Protein AF-A0A4U1ZH00-F1 (afdb_monomer_lite)

pLDDT: mean 87.83, std 12.52, range [38.25, 97.81]

Radius of gyration: 16.95 Å; chains: 1; bounding box: 39×35×47 Å

Secondary structure (DSSP, 8-state):
-------SHHHHHHHTT-HHHHHHHHTTTTSHHHHHHHTT---SS--SHHHHHHHHHHHHHHHHHHHTSHHHHHHHHHHHHHHHH-SS--B--HHHHTT-TTHHHHHHHHHHHHTTTSS-HHHHHHHHHHHHHHHHHHHHHHHH-TTSEEEE-SSEEEEEEGGGTEEEEEES-SS-EEEEETTEEEEEEE-SS-STT-

Structure (mmCIF, N/CA/C/O backbone):
data_AF-A0A4U1ZH00-F1
#
_entry.id   AF-A0A4U1ZH00-F1
#
loop_
_atom_site.group_PDB
_atom_site.id
_atom_site.type_symbol
_atom_site.label_atom_id
_atom_site.label_alt_id
_atom_site.label_comp_id
_atom_site.label_asym_id
_atom_site.label_entity_id
_atom_site.label_seq_id
_atom_site.pdbx_PDB_ins_code
_atom_site.Cartn_x
_atom_site.Cartn_y
_atom_site.Cartn_z
_atom_site.occupancy
_atom_site.B_iso_or_equiv
_atom_site.auth_seq_id
_atom_site.auth_comp_id
_atom_site.auth_asym_id
_atom_site.auth_atom_id
_atom_site.pdbx_PDB_model_num
ATOM 1 N N . MET A 1 1 ? -11.485 18.868 -6.915 1.00 41.34 1 MET A N 1
ATOM 2 C CA . MET A 1 1 ? -12.148 17.663 -7.452 1.00 41.34 1 MET A CA 1
ATOM 3 C C . MET A 1 1 ? -12.759 16.884 -6.293 1.00 41.34 1 MET A C 1
ATOM 5 O O . MET A 1 1 ? -12.195 16.954 -5.205 1.00 41.34 1 MET A O 1
ATOM 9 N N . MET A 1 2 ? -13.927 16.269 -6.500 1.00 44.97 2 MET A N 1
ATOM 10 C CA . MET A 1 2 ? -14.794 15.648 -5.487 1.00 44.97 2 MET A CA 1
ATOM 11 C C . MET A 1 2 ? -15.129 14.205 -5.915 1.00 44.97 2 MET A C 1
ATOM 13 O O . MET A 1 2 ? -15.330 13.966 -7.104 1.00 44.97 2 MET A O 1
ATOM 17 N N . ILE A 1 3 ? -15.254 13.331 -4.910 1.00 48.94 3 ILE A N 1
ATOM 18 C CA . ILE A 1 3 ? -15.657 11.910 -4.874 1.00 48.94 3 ILE A CA 1
ATOM 19 C C . ILE A 1 3 ? -14.527 10.869 -4.989 1.00 48.94 3 ILE A C 1
ATOM 21 O O . ILE A 1 3 ? -13.902 10.664 -6.026 1.00 48.94 3 ILE A O 1
ATOM 25 N N . LEU A 1 4 ? -14.359 10.220 -3.833 1.00 58.41 4 LEU A N 1
ATOM 26 C CA . LEU A 1 4 ? -13.390 9.234 -3.371 1.00 58.41 4 LEU A CA 1
ATOM 27 C C . LEU A 1 4 ? -13.920 7.815 -3.628 1.00 58.41 4 LEU A C 1
ATOM 29 O O . LEU A 1 4 ? -14.335 7.123 -2.702 1.00 58.41 4 LEU A O 1
ATOM 33 N N . SER A 1 5 ? -13.982 7.398 -4.890 1.00 59.00 5 SER A N 1
ATOM 34 C CA . SER A 1 5 ? -14.170 5.980 -5.215 1.00 59.00 5 SER A CA 1
ATOM 35 C C . SER A 1 5 ? -12.909 5.482 -5.895 1.00 59.00 5 SER A C 1
ATOM 37 O O . SER A 1 5 ? -12.614 5.949 -6.990 1.00 59.00 5 SER A O 1
ATOM 39 N N . PHE A 1 6 ? -12.178 4.530 -5.32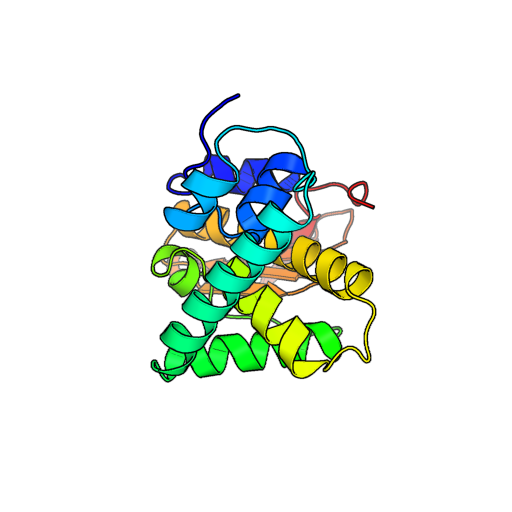5 1.00 69.50 6 PHE A N 1
ATOM 40 C CA . PHE A 1 6 ? -10.973 3.981 -5.947 1.00 69.50 6 PHE A CA 1
ATOM 41 C C . PHE A 1 6 ? -11.312 2.814 -6.886 1.00 69.50 6 PHE A C 1
ATOM 43 O O . PHE A 1 6 ? -10.682 1.764 -6.920 1.00 69.50 6 PHE A O 1
ATOM 50 N N . ASN A 1 7 ? -12.315 3.043 -7.732 1.00 72.69 7 ASN A N 1
ATOM 51 C CA . ASN A 1 7 ? -12.779 2.110 -8.760 1.00 72.69 7 ASN A CA 1
ATOM 52 C C . ASN A 1 7 ? -12.212 2.424 -10.157 1.00 72.69 7 ASN A C 1
ATOM 54 O O . ASN A 1 7 ? -12.580 1.779 -11.139 1.00 72.69 7 ASN A O 1
ATOM 58 N N . ARG A 1 8 ? -11.350 3.444 -10.272 1.00 80.88 8 ARG A N 1
ATOM 59 C CA . ARG A 1 8 ? -10.679 3.836 -11.519 1.00 80.88 8 ARG A CA 1
ATOM 60 C C . ARG A 1 8 ? -9.200 4.063 -11.264 1.00 80.88 8 ARG A C 1
ATOM 62 O O . ARG A 1 8 ? -8.834 4.741 -10.307 1.00 80.88 8 ARG A O 1
ATOM 69 N N . ALA A 1 9 ? -8.374 3.612 -12.207 1.00 85.69 9 ALA A N 1
ATOM 70 C CA . ALA A 1 9 ? -6.921 3.780 -12.179 1.00 85.69 9 ALA A CA 1
ATOM 71 C C . ALA A 1 9 ? -6.488 5.226 -11.861 1.00 85.69 9 ALA A C 1
ATOM 73 O O . ALA A 1 9 ? -5.592 5.456 -11.056 1.00 85.69 9 ALA A O 1
ATOM 74 N N . GLN A 1 10 ? -7.161 6.213 -12.461 1.00 86.94 10 GLN A N 1
ATOM 75 C CA . GLN A 1 10 ? -6.811 7.631 -12.330 1.00 86.94 10 GLN A CA 1
ATOM 76 C C . GLN A 1 10 ? -6.827 8.138 -10.882 1.00 86.94 10 GLN A C 1
ATOM 78 O O . GLN A 1 10 ? -6.015 8.993 -10.548 1.00 86.94 10 GLN A O 1
ATOM 83 N N . TYR A 1 11 ? -7.704 7.612 -10.022 1.00 87.06 11 TYR A N 1
ATOM 84 C CA . TYR A 1 11 ? -7.757 8.025 -8.617 1.00 87.06 11 TYR A CA 1
ATOM 85 C C . TYR A 1 11 ? -6.540 7.523 -7.836 1.00 87.06 11 TYR A C 1
ATOM 87 O O . TYR A 1 11 ? -5.951 8.268 -7.063 1.00 87.06 11 TYR A O 1
ATOM 95 N N . PHE A 1 12 ? -6.075 6.306 -8.120 1.00 91.19 12 PHE A N 1
ATOM 96 C CA . PHE A 1 12 ? -4.834 5.802 -7.533 1.00 91.19 12 PHE A CA 1
ATOM 97 C C . PHE A 1 12 ? -3.607 6.587 -7.999 1.00 91.19 12 PHE A C 1
ATOM 99 O O . PHE A 1 12 ? -2.718 6.877 -7.205 1.00 91.19 12 PHE A O 1
ATOM 106 N N . HIS A 1 13 ? -3.573 7.002 -9.266 1.00 91.62 13 HIS A N 1
ATOM 107 C CA . HIS A 1 13 ? -2.498 7.865 -9.752 1.00 91.62 13 HIS A CA 1
ATOM 108 C C . HIS A 1 13 ? -2.518 9.250 -9.076 1.00 91.62 13 HIS A C 1
ATOM 110 O O . HIS A 1 13 ? -1.471 9.855 -8.869 1.00 91.62 13 HIS A O 1
ATOM 116 N N . GLN A 1 14 ? -3.692 9.766 -8.696 1.00 89.69 14 GLN A N 1
ATOM 117 C CA . GLN A 1 14 ? -3.800 11.033 -7.963 1.00 89.69 14 GLN A CA 1
ATOM 118 C C . GLN A 1 14 ? -3.250 10.938 -6.534 1.00 89.69 14 GLN A C 1
ATOM 120 O O . GLN A 1 14 ? -2.608 11.891 -6.086 1.00 89.69 14 GLN A O 1
ATOM 125 N N . ASN A 1 15 ? -3.403 9.791 -5.859 1.00 90.19 15 ASN A N 1
ATOM 126 C CA . ASN A 1 15 ? -2.810 9.544 -4.534 1.00 90.19 15 ASN A CA 1
ATOM 127 C C . ASN A 1 15 ? -1.286 9.717 -4.514 1.00 90.19 15 ASN A C 1
ATOM 129 O O . ASN A 1 15 ? -0.714 9.967 -3.457 1.00 90.19 15 ASN A O 1
ATOM 133 N N . LEU A 1 16 ? -0.619 9.596 -5.666 1.00 91.00 16 LEU A N 1
ATOM 134 C CA . LEU A 1 16 ? 0.830 9.758 -5.755 1.00 91.00 16 LEU A CA 1
ATOM 135 C C . LEU A 1 16 ? 1.266 11.194 -5.439 1.00 91.00 16 LEU A C 1
ATOM 137 O O . LEU A 1 16 ? 2.380 11.395 -4.975 1.00 91.00 16 LEU A O 1
ATOM 141 N N . THR A 1 17 ? 0.408 12.192 -5.650 1.00 88.62 17 THR A N 1
ATOM 142 C CA . THR A 1 17 ? 0.768 13.608 -5.451 1.00 88.62 17 THR A CA 1
ATOM 143 C C . THR A 1 17 ? -0.205 14.382 -4.562 1.00 88.62 17 THR A C 1
ATOM 145 O O . THR A 1 17 ? 0.133 15.466 -4.094 1.00 88.62 17 THR A O 1
ATOM 148 N N . ASP A 1 18 ? -1.410 13.862 -4.322 1.00 89.00 18 ASP A N 1
ATOM 149 C CA . ASP A 1 18 ? -2.433 14.496 -3.486 1.00 89.00 18 ASP A CA 1
ATOM 150 C C . ASP A 1 18 ? -2.472 13.848 -2.091 1.00 89.00 18 ASP A C 1
ATOM 152 O O . ASP A 1 18 ? -3.074 12.788 -1.894 1.00 89.00 18 ASP A O 1
ATOM 156 N N . LYS A 1 19 ? -1.854 14.515 -1.102 1.00 86.25 19 LYS A N 1
ATOM 157 C CA . LYS A 1 19 ? -1.782 14.041 0.294 1.00 86.25 19 LYS A CA 1
ATOM 158 C C . LYS A 1 19 ? -3.168 13.816 0.906 1.00 86.25 19 LYS A C 1
ATOM 160 O O . LYS A 1 19 ? -3.337 12.890 1.692 1.00 86.25 19 LYS A O 1
ATOM 165 N N . HIS A 1 20 ? -4.177 14.605 0.526 1.00 85.81 20 HIS A N 1
ATOM 166 C CA . HIS A 1 20 ? -5.531 14.426 1.054 1.00 85.81 20 HIS A CA 1
ATOM 167 C C . HIS A 1 20 ? -6.161 13.132 0.539 1.00 85.81 20 HIS A C 1
ATOM 169 O O . HIS A 1 20 ? -6.780 12.401 1.314 1.00 85.81 20 HIS A O 1
ATOM 175 N N . GLN A 1 21 ? -5.993 12.838 -0.753 1.00 86.94 21 GLN A N 1
ATOM 176 C CA . GLN A 1 21 ? -6.498 11.593 -1.331 1.00 86.94 21 GLN A CA 1
ATOM 177 C C . GLN A 1 21 ? -5.741 10.377 -0.801 1.00 86.94 21 GLN A C 1
ATOM 179 O O . GLN A 1 21 ? -6.378 9.386 -0.448 1.00 86.94 21 GLN A O 1
ATOM 184 N N . LEU A 1 22 ? -4.417 10.482 -0.648 1.00 90.88 22 LEU A N 1
ATOM 185 C CA . LEU A 1 22 ? -3.605 9.421 -0.055 1.00 90.88 22 LEU A CA 1
ATOM 186 C C . LEU A 1 22 ? -4.035 9.106 1.384 1.00 90.88 22 LEU A C 1
ATOM 188 O O . LEU A 1 22 ? -4.229 7.939 1.717 1.00 90.88 22 LEU A O 1
ATOM 192 N N . CYS A 1 23 ? -4.243 10.125 2.224 1.00 90.44 23 CYS A N 1
ATOM 193 C CA . CYS A 1 23 ? -4.745 9.929 3.585 1.00 90.44 23 CYS A CA 1
ATOM 194 C C . CYS A 1 23 ? -6.124 9.261 3.586 1.00 90.44 23 CYS A C 1
ATOM 196 O O . CYS A 1 23 ? -6.352 8.322 4.342 1.00 90.44 23 CYS A O 1
ATOM 198 N N . ALA A 1 24 ? -7.043 9.703 2.726 1.00 88.69 24 ALA A N 1
ATOM 199 C CA . ALA A 1 24 ? -8.368 9.098 2.641 1.00 88.69 24 ALA A CA 1
ATOM 200 C C . ALA A 1 24 ? -8.312 7.630 2.171 1.00 88.69 24 ALA A C 1
ATOM 202 O O . ALA A 1 24 ? -9.019 6.779 2.714 1.00 88.69 24 ALA A O 1
ATOM 203 N N . PHE A 1 25 ? -7.439 7.321 1.208 1.00 91.69 25 PHE A N 1
ATOM 204 C CA . PHE A 1 25 ? -7.165 5.955 0.766 1.00 91.69 25 PHE A CA 1
ATOM 205 C C . PHE A 1 25 ? -6.623 5.084 1.907 1.00 91.69 25 PHE A C 1
ATOM 207 O O . PHE A 1 25 ? -7.167 4.012 2.168 1.00 91.69 25 PHE A O 1
ATOM 214 N N . ALA A 1 26 ? -5.607 5.570 2.625 1.00 93.19 26 ALA A N 1
ATOM 215 C CA . ALA A 1 26 ? -4.990 4.885 3.760 1.00 93.19 26 ALA A CA 1
ATOM 216 C C . ALA A 1 26 ? -5.990 4.621 4.900 1.00 93.19 26 ALA A C 1
ATOM 218 O O . ALA A 1 26 ? -6.026 3.535 5.475 1.00 93.19 26 ALA A O 1
ATOM 219 N N . LEU A 1 27 ? -6.897 5.569 5.156 1.00 91.88 27 LEU A N 1
ATOM 220 C CA . LEU A 1 27 ? -8.003 5.396 6.102 1.00 91.88 27 LEU A CA 1
ATOM 221 C C . LEU A 1 27 ? -9.089 4.424 5.616 1.00 91.88 27 LEU A C 1
ATOM 223 O O . LEU A 1 27 ? -10.036 4.152 6.351 1.00 91.88 27 LEU A O 1
ATOM 227 N N . GLY A 1 28 ? -8.975 3.880 4.402 1.00 90.56 28 GLY A N 1
ATOM 228 C CA . GLY A 1 28 ? -9.918 2.909 3.862 1.00 90.56 28 GLY A CA 1
ATOM 229 C C . GLY A 1 28 ? -11.285 3.513 3.559 1.00 90.56 28 GLY A C 1
ATOM 230 O O . GLY A 1 28 ? -12.297 2.858 3.794 1.00 90.56 28 GLY A O 1
ATOM 231 N N . ILE A 1 29 ? -11.338 4.745 3.041 1.00 88.38 29 ILE A N 1
ATOM 232 C CA . ILE A 1 29 ? -12.590 5.472 2.759 1.00 88.38 29 ILE A CA 1
ATOM 233 C C . ILE A 1 29 ? -13.551 4.752 1.798 1.00 88.38 29 ILE A C 1
ATOM 235 O O . ILE A 1 29 ? -14.727 5.091 1.761 1.00 88.38 29 ILE A O 1
ATOM 239 N N . GLU A 1 30 ? -13.102 3.729 1.063 1.00 86.44 30 GLU A N 1
ATOM 240 C CA . GLU A 1 30 ? -14.001 2.857 0.289 1.00 86.44 30 GLU A CA 1
ATOM 241 C C . GLU A 1 30 ? -14.952 2.045 1.162 1.00 86.44 30 GLU A C 1
ATOM 243 O O . GLU A 1 30 ? -15.997 1.597 0.690 1.00 86.44 30 GLU A O 1
ATOM 248 N N . GLN A 1 31 ? -14.612 1.851 2.436 1.00 88.69 31 GLN A N 1
ATOM 249 C CA . GLN A 1 31 ? -15.504 1.193 3.365 1.00 88.69 31 GLN A CA 1
ATOM 250 C C . GLN A 1 31 ? -16.671 2.134 3.716 1.00 88.69 31 GLN A C 1
ATOM 252 O O . GLN A 1 31 ? -16.423 3.210 4.266 1.00 88.69 31 GLN A O 1
ATOM 257 N N . PRO A 1 32 ? -17.951 1.754 3.495 1.00 88.88 32 PRO A N 1
ATOM 258 C CA . PRO A 1 32 ? -19.081 2.672 3.653 1.00 88.88 32 PRO A CA 1
ATOM 259 C C . PRO A 1 32 ? -19.188 3.324 5.034 1.00 88.88 32 PRO A C 1
ATOM 261 O O . PRO A 1 32 ? -19.568 4.491 5.140 1.00 88.88 32 PRO A O 1
ATOM 264 N N . SER A 1 33 ? -18.814 2.606 6.097 1.00 89.44 33 SER A N 1
ATOM 265 C CA . SER A 1 33 ? -18.783 3.158 7.456 1.00 89.44 33 SER A CA 1
ATOM 266 C C . SER A 1 33 ? -17.744 4.273 7.612 1.00 89.44 33 SER A C 1
ATOM 268 O O . SER A 1 33 ? -18.021 5.271 8.274 1.00 89.44 33 SER A O 1
ATOM 270 N N . VAL A 1 34 ? -16.575 4.135 6.974 1.00 89.12 34 VAL A N 1
ATOM 271 C CA . VAL A 1 34 ? -15.527 5.167 6.957 1.00 89.12 34 VAL A CA 1
ATOM 272 C C . VAL A 1 34 ? -15.969 6.344 6.093 1.00 89.12 34 VAL A C 1
ATOM 274 O O . VAL A 1 34 ? -15.882 7.486 6.539 1.00 89.12 34 VAL A O 1
ATOM 277 N N . TYR A 1 35 ? -16.517 6.080 4.901 1.00 85.94 35 TYR A N 1
ATOM 278 C CA . TYR A 1 35 ? -17.071 7.125 4.037 1.00 85.94 35 TYR A CA 1
ATOM 279 C C . TYR A 1 35 ? -18.145 7.948 4.752 1.00 85.94 35 TYR A C 1
ATOM 281 O O . TYR A 1 35 ? -18.167 9.165 4.642 1.00 85.94 35 TYR A O 1
ATOM 289 N N . THR A 1 36 ? -19.019 7.309 5.528 1.00 85.88 36 THR A N 1
ATOM 290 C CA . THR A 1 36 ? -20.057 8.014 6.297 1.00 85.88 36 THR A CA 1
ATOM 291 C C . THR A 1 36 ? -19.459 8.882 7.408 1.00 85.88 36 THR A C 1
ATOM 293 O O . THR A 1 36 ? -20.015 9.929 7.732 1.00 85.88 36 THR A O 1
ATOM 296 N N . LEU A 1 37 ? -18.337 8.454 7.995 1.00 83.50 37 LEU A N 1
ATOM 297 C CA . LEU A 1 37 ? -17.663 9.162 9.082 1.00 83.50 37 LEU A CA 1
ATOM 298 C C . LEU A 1 37 ? -16.861 10.373 8.585 1.00 83.50 37 LEU A C 1
ATOM 300 O O . LEU A 1 37 ? -16.960 11.444 9.171 1.00 83.50 37 LEU A O 1
ATOM 304 N N . ILE A 1 38 ? -16.080 10.204 7.517 1.00 79.25 38 ILE A N 1
ATOM 305 C CA . ILE A 1 38 ? -15.173 11.236 6.981 1.00 79.25 38 ILE A CA 1
ATOM 306 C C . ILE A 1 38 ? -15.881 12.091 5.912 1.00 79.25 38 ILE A C 1
ATOM 308 O O . ILE A 1 38 ? -15.609 13.282 5.739 1.00 79.25 38 ILE A O 1
ATOM 312 N N . GLY A 1 39 ? -16.842 11.503 5.201 1.00 70.12 39 GLY A N 1
ATOM 313 C CA . GLY A 1 39 ? -17.594 12.145 4.131 1.00 70.12 39 GLY A CA 1
ATOM 314 C C . GLY A 1 39 ? -16.696 12.677 3.016 1.00 70.12 39 GLY A C 1
ATOM 315 O O . GLY A 1 39 ? -15.669 12.103 2.667 1.00 70.12 39 GLY A O 1
ATOM 316 N N . ASN A 1 40 ? -17.093 13.830 2.475 1.00 62.09 40 ASN A N 1
ATOM 317 C CA . ASN A 1 40 ? -16.301 14.617 1.524 1.00 62.09 40 ASN A CA 1
ATOM 318 C C . ASN A 1 40 ? -15.449 15.694 2.222 1.00 62.09 40 ASN A C 1
ATOM 320 O O . ASN A 1 40 ? -15.016 16.654 1.574 1.00 62.09 40 ASN A O 1
ATOM 324 N N . GLN A 1 41 ? -15.262 15.611 3.542 1.00 58.62 41 GLN A N 1
ATOM 325 C CA . GLN A 1 41 ? -14.524 16.639 4.262 1.00 58.62 41 GLN A CA 1
ATOM 326 C C . GLN A 1 41 ? -13.043 16.560 3.870 1.00 58.62 41 GLN A C 1
ATOM 328 O O . GLN A 1 41 ? -12.380 15.549 4.061 1.00 58.62 41 GLN A O 1
ATOM 333 N N . ARG A 1 42 ? -12.500 17.654 3.321 1.00 54.12 42 ARG A N 1
ATOM 334 C CA . ARG A 1 42 ? -11.060 17.791 3.012 1.00 54.12 42 ARG A CA 1
ATOM 335 C C . ARG A 1 42 ? -10.176 17.896 4.260 1.00 54.12 42 ARG A C 1
ATOM 337 O O . ARG A 1 42 ? -8.962 18.066 4.142 1.00 54.12 42 ARG A O 1
ATOM 344 N N . VAL A 1 43 ? -10.775 17.872 5.445 1.00 50.75 43 VAL A N 1
ATOM 345 C CA . VAL A 1 43 ? -10.076 18.101 6.704 1.00 50.75 43 VAL A CA 1
ATOM 346 C C . VAL A 1 43 ? -9.299 16.830 7.042 1.00 50.75 43 VAL A C 1
ATOM 348 O O . VAL A 1 43 ? -9.886 15.804 7.355 1.00 50.75 43 VAL A O 1
ATOM 351 N N . MET A 1 44 ? -7.965 16.898 6.944 1.00 53.81 44 MET A N 1
ATOM 352 C CA . MET A 1 44 ? -7.040 15.769 7.173 1.00 53.81 44 MET A CA 1
ATOM 353 C C . MET A 1 44 ? -7.021 15.239 8.611 1.00 53.81 44 MET A C 1
ATOM 355 O O . MET A 1 44 ? -6.277 14.312 8.912 1.00 53.81 44 MET A O 1
ATOM 359 N N . ALA A 1 45 ? -7.798 15.833 9.507 1.00 57.06 45 ALA A N 1
ATOM 360 C CA . ALA A 1 45 ? -7.853 15.459 10.900 1.00 57.06 45 ALA A CA 1
ATOM 361 C C . ALA A 1 45 ? -9.311 15.225 11.271 1.00 57.06 45 ALA A C 1
ATOM 363 O O . ALA A 1 45 ? -10.135 16.134 11.156 1.00 57.06 45 ALA A O 1
ATOM 364 N N . LEU A 1 46 ? -9.606 14.017 11.749 1.00 62.03 46 LEU A N 1
ATOM 365 C CA . LEU A 1 46 ? -10.789 13.782 12.565 1.00 62.03 46 LEU A CA 1
ATOM 366 C C . LEU A 1 46 ? -10.690 14.737 13.757 1.00 62.03 46 LEU A C 1
ATOM 368 O O . LEU A 1 46 ? -9.844 14.572 14.641 1.00 62.03 46 LEU A O 1
ATOM 372 N N . SER A 1 47 ? -11.478 15.804 13.686 1.00 66.81 47 SER A N 1
ATOM 373 C CA . SER A 1 47 ? -11.332 16.994 14.525 1.00 66.81 47 SER A CA 1
ATOM 374 C C . SER A 1 47 ? -11.754 16.751 15.972 1.00 66.81 47 SER A C 1
ATOM 376 O O . SER A 1 47 ? -11.398 17.521 16.864 1.00 66.81 47 SER A O 1
ATOM 378 N N . SER A 1 48 ? -12.477 15.656 16.215 1.00 79.06 48 SER A N 1
ATOM 379 C CA . SER A 1 48 ? -12.927 15.252 17.537 1.00 79.06 48 SER A CA 1
ATOM 380 C C . SER A 1 48 ? -12.412 13.870 17.938 1.00 79.06 48 SER A C 1
ATOM 382 O O . SER A 1 48 ? -12.327 12.941 17.134 1.00 79.06 48 SER A O 1
ATOM 384 N N . LEU A 1 49 ? -12.162 13.705 19.240 1.00 83.31 49 LEU A N 1
ATOM 385 C CA . LEU A 1 49 ? -11.864 12.407 19.853 1.00 83.31 49 LEU A CA 1
ATOM 386 C C . LEU A 1 49 ? -12.971 11.371 19.574 1.00 83.31 49 LEU A C 1
ATOM 388 O O . LEU A 1 49 ? -12.693 10.193 19.391 1.00 83.31 49 LEU A O 1
ATOM 392 N N . SER A 1 50 ? -14.230 11.816 19.499 1.00 85.06 50 SER A N 1
ATOM 393 C CA . SER A 1 50 ? -15.375 10.961 19.162 1.00 85.06 50 SER A CA 1
ATOM 394 C C . SER A 1 50 ? -15.239 10.340 17.770 1.00 85.06 50 SER A C 1
ATOM 396 O O . SER A 1 50 ? -15.447 9.139 17.602 1.00 85.06 50 SER A O 1
ATOM 398 N N . GLU A 1 51 ? -14.846 11.128 16.769 1.00 84.75 51 GLU A N 1
ATOM 399 C CA . GLU A 1 51 ? -14.621 10.620 15.416 1.00 84.75 51 GLU A CA 1
ATOM 400 C C . GLU A 1 51 ? -13.431 9.662 15.363 1.00 84.75 51 GLU A C 1
ATOM 402 O O . GLU A 1 51 ? -13.535 8.610 14.737 1.00 84.75 51 GLU A O 1
ATOM 407 N N . GLN A 1 52 ? -12.337 9.982 16.058 1.00 85.88 52 GLN A N 1
ATOM 408 C CA . GLN A 1 52 ? -11.164 9.105 16.146 1.00 85.88 52 GLN A CA 1
ATOM 409 C C . GLN A 1 52 ? -11.525 7.747 16.765 1.00 85.88 52 GLN A C 1
ATOM 411 O O . GLN A 1 52 ? -11.219 6.710 16.181 1.00 85.88 52 GLN A O 1
ATOM 416 N N . ASN A 1 53 ? -12.282 7.743 17.867 1.00 89.25 53 ASN A N 1
ATOM 417 C CA . ASN A 1 53 ? -12.763 6.515 18.505 1.00 89.25 53 ASN A CA 1
ATOM 418 C C . ASN A 1 53 ? -13.688 5.705 17.581 1.00 89.25 53 ASN A C 1
ATOM 420 O O . ASN A 1 53 ? -13.639 4.475 17.563 1.00 89.25 53 ASN A O 1
ATOM 424 N N . ARG A 1 54 ? -14.539 6.375 16.792 1.00 90.69 54 ARG A N 1
ATOM 425 C CA . ARG A 1 54 ? -15.405 5.697 15.812 1.00 90.69 54 ARG A CA 1
ATOM 426 C C . ARG A 1 54 ? -14.599 5.081 14.675 1.00 90.69 54 ARG A C 1
ATOM 428 O O . ARG A 1 54 ? -14.920 3.971 14.260 1.00 90.69 54 ARG A O 1
ATOM 435 N N . LEU A 1 55 ? -13.574 5.773 14.180 1.00 91.12 55 LEU A N 1
ATOM 436 C CA . LEU A 1 55 ? -12.679 5.230 13.161 1.00 91.12 55 LEU A CA 1
ATOM 437 C C . LEU A 1 55 ? -11.928 4.005 13.695 1.00 91.12 55 LEU A C 1
ATOM 439 O O . LEU A 1 55 ? -11.868 2.991 13.005 1.00 91.12 55 LEU A O 1
ATOM 443 N N . GLU A 1 56 ? -11.419 4.071 14.926 1.00 92.31 56 GLU A N 1
ATOM 444 C CA . GLU A 1 56 ? -10.749 2.942 15.576 1.00 92.31 56 GLU A CA 1
ATOM 445 C C . GLU A 1 56 ? -11.684 1.732 15.718 1.00 92.31 56 GLU A C 1
ATOM 447 O O . GLU A 1 56 ? -11.292 0.616 15.384 1.00 92.31 56 GLU A O 1
ATOM 452 N N . ALA A 1 57 ? -12.944 1.948 16.107 1.00 94.62 57 ALA A N 1
ATOM 453 C CA . ALA A 1 57 ? -13.939 0.877 16.183 1.00 94.62 57 ALA A CA 1
ATOM 454 C C . ALA A 1 57 ? -14.225 0.232 14.811 1.00 94.62 57 ALA A C 1
ATOM 456 O O . ALA A 1 57 ? -14.375 -0.989 14.717 1.00 94.62 57 ALA A O 1
ATOM 457 N N . ILE A 1 58 ? -14.271 1.028 13.734 1.00 95.12 58 ILE A N 1
ATOM 458 C CA . ILE A 1 58 ? -14.410 0.501 12.366 1.00 95.12 58 ILE A CA 1
ATOM 459 C C . ILE A 1 58 ? -13.167 -0.311 11.983 1.00 95.12 58 ILE A C 1
ATOM 461 O O . ILE A 1 58 ? -13.294 -1.403 11.427 1.00 95.12 58 ILE A O 1
ATOM 465 N N . ALA A 1 59 ? -11.975 0.198 12.295 1.00 95.88 59 ALA A N 1
ATOM 466 C CA . ALA A 1 59 ? -10.714 -0.475 12.012 1.00 95.88 59 ALA A CA 1
ATOM 467 C C . ALA A 1 59 ? -10.618 -1.827 12.740 1.00 95.88 59 ALA A C 1
ATOM 469 O O . ALA A 1 59 ? -10.284 -2.837 12.118 1.00 95.88 59 ALA A O 1
ATOM 470 N N . GLU A 1 60 ? -11.010 -1.871 14.016 1.00 96.69 60 GLU A N 1
ATOM 471 C CA . GLU A 1 60 ? -11.091 -3.096 14.813 1.00 96.69 60 GLU A CA 1
ATOM 472 C C . GLU A 1 60 ? -12.089 -4.100 14.221 1.00 96.69 60 GLU A C 1
ATOM 474 O O . GLU A 1 60 ? -11.799 -5.297 14.154 1.00 96.69 60 GLU A O 1
ATOM 479 N N . GLN A 1 61 ? -13.257 -3.635 13.770 1.00 96.50 61 GLN A N 1
ATOM 480 C CA . GLN A 1 61 ? -14.257 -4.496 13.140 1.00 96.50 61 GLN A CA 1
ATOM 481 C C . GLN A 1 61 ? -13.726 -5.118 11.842 1.00 96.50 61 GLN A C 1
ATOM 483 O O . GLN A 1 61 ? -13.880 -6.326 11.637 1.00 96.50 61 GLN A O 1
ATOM 488 N N . CYS A 1 62 ? -13.095 -4.315 10.977 1.00 95.94 62 CYS A N 1
ATOM 489 C CA . CYS A 1 62 ? -12.460 -4.805 9.753 1.00 95.94 62 CYS A CA 1
ATOM 490 C C . CYS A 1 62 ? -11.364 -5.825 10.078 1.00 95.94 62 CYS A C 1
ATOM 492 O O . CYS A 1 62 ? -11.363 -6.912 9.506 1.00 95.94 62 CYS A O 1
ATOM 494 N N . TYR A 1 63 ? -10.489 -5.509 11.036 1.00 97.38 63 TYR A N 1
ATOM 495 C CA . TYR A 1 63 ? -9.428 -6.403 11.493 1.00 97.38 63 TYR A CA 1
ATOM 496 C C . TYR A 1 63 ? -9.986 -7.748 11.968 1.00 97.38 63 TYR A C 1
ATOM 498 O O . TYR A 1 63 ? -9.616 -8.779 11.417 1.00 97.38 63 TYR A O 1
ATOM 506 N N . LYS A 1 64 ? -10.933 -7.759 12.918 1.00 96.81 64 LYS A N 1
ATOM 507 C CA . LYS A 1 64 ? -11.521 -9.005 13.447 1.00 96.81 64 LYS A CA 1
ATOM 508 C C . LYS A 1 64 ? -12.119 -9.866 12.339 1.00 96.81 64 LYS A C 1
ATOM 510 O O . LYS A 1 64 ? -11.819 -11.051 12.271 1.00 96.81 64 LYS A O 1
ATOM 515 N N . ARG A 1 65 ? -12.897 -9.256 11.441 1.00 96.12 65 ARG A N 1
ATOM 516 C CA . ARG A 1 65 ? -13.492 -9.953 10.295 1.00 96.12 65 ARG A CA 1
ATOM 517 C C . ARG A 1 65 ? -12.429 -10.543 9.365 1.00 96.12 65 ARG A C 1
ATOM 519 O O . ARG A 1 65 ? -12.587 -11.656 8.886 1.00 96.12 65 ARG A O 1
ATOM 526 N N . PHE A 1 66 ? -11.368 -9.799 9.071 1.00 96.88 66 PHE A N 1
ATOM 527 C CA . PHE A 1 66 ? -10.311 -10.255 8.164 1.00 96.88 66 PHE A CA 1
ATOM 528 C C . PHE A 1 66 ? -9.404 -11.316 8.795 1.00 96.88 66 PHE A C 1
ATOM 530 O O . PHE A 1 66 ? -8.900 -12.173 8.079 1.00 96.88 66 PHE A O 1
ATOM 537 N N . MET A 1 67 ? -9.262 -11.333 10.121 1.00 96.25 67 MET A N 1
ATOM 538 C CA . MET A 1 67 ? -8.551 -12.396 10.840 1.00 96.25 67 MET A CA 1
ATOM 539 C C . MET A 1 67 ? -9.263 -13.759 10.771 1.00 96.25 67 MET A C 1
ATOM 541 O O . MET A 1 67 ? -8.615 -14.789 10.945 1.00 96.25 67 MET A O 1
ATOM 545 N N . GLU A 1 68 ? -10.572 -13.788 10.491 1.00 96.06 68 GLU A N 1
ATOM 546 C CA . GLU A 1 68 ? -11.331 -15.031 10.277 1.00 96.06 68 GLU A CA 1
ATOM 547 C C . GLU A 1 68 ? -11.007 -15.693 8.925 1.00 96.06 68 GLU A C 1
ATOM 549 O O . GLU A 1 68 ? -11.199 -16.900 8.767 1.00 96.06 68 GLU A O 1
ATOM 554 N N . GLU A 1 69 ? -10.492 -14.936 7.949 1.00 95.50 69 GLU A N 1
ATOM 555 C CA . GLU A 1 69 ? -10.076 -15.472 6.654 1.00 95.50 69 GLU A CA 1
ATOM 556 C C . GLU A 1 69 ? -8.559 -15.748 6.643 1.00 95.50 69 GLU A C 1
ATOM 558 O O . GLU A 1 69 ? -7.768 -14.808 6.737 1.00 95.50 69 GLU A O 1
ATOM 563 N N . PRO A 1 70 ? -8.104 -17.001 6.433 1.00 94.94 70 PRO A N 1
ATOM 564 C CA . PRO A 1 70 ? -6.680 -17.345 6.512 1.00 94.94 70 PRO A CA 1
ATOM 565 C C . PRO A 1 70 ? -5.764 -16.511 5.606 1.00 94.94 70 PRO A C 1
ATOM 567 O O . PRO A 1 70 ? -4.640 -16.184 5.987 1.00 94.94 70 PRO A O 1
ATOM 570 N N . ARG A 1 71 ? -6.236 -16.154 4.405 1.00 94.56 71 ARG A N 1
ATOM 571 C CA . ARG A 1 71 ? -5.437 -15.402 3.433 1.00 94.56 71 ARG A CA 1
ATOM 572 C C . ARG A 1 71 ? -5.232 -13.953 3.871 1.00 94.56 71 ARG A C 1
ATOM 574 O O . ARG A 1 71 ? -4.115 -13.450 3.784 1.00 94.56 71 ARG A O 1
ATOM 581 N N . LEU A 1 72 ? -6.282 -13.305 4.374 1.00 96.56 72 LEU A N 1
ATOM 582 C CA . LEU A 1 72 ? -6.198 -11.943 4.900 1.00 96.56 72 LEU A CA 1
ATOM 583 C C . LEU A 1 72 ? -5.466 -11.889 6.237 1.00 96.56 72 LEU A C 1
ATOM 585 O O . LEU A 1 72 ? -4.694 -10.961 6.451 1.00 96.56 72 LEU A O 1
ATOM 589 N N . HIS A 1 73 ? -5.631 -12.895 7.096 1.00 96.19 73 HIS A N 1
ATOM 590 C CA . HIS A 1 73 ? -4.845 -13.027 8.319 1.00 96.19 73 HIS A CA 1
ATOM 591 C C . HIS A 1 73 ? -3.338 -13.013 8.007 1.00 96.19 73 HIS A C 1
ATOM 593 O O . HIS A 1 73 ? -2.602 -12.212 8.580 1.00 96.19 73 HIS A O 1
ATOM 599 N N . SER A 1 74 ? -2.884 -13.815 7.035 1.00 95.56 74 SER A N 1
ATOM 600 C CA . SER A 1 74 ? -1.477 -13.802 6.606 1.00 95.56 74 SER A CA 1
ATOM 601 C C . SER A 1 74 ? -1.029 -12.414 6.144 1.00 95.56 74 SER A C 1
ATOM 603 O O . SER A 1 74 ? 0.031 -11.954 6.552 1.00 95.56 74 SER A O 1
ATOM 605 N N . VAL A 1 75 ? -1.848 -11.729 5.342 1.00 95.94 75 VAL A N 1
ATOM 606 C CA . VAL A 1 75 ? -1.556 -10.379 4.833 1.00 95.94 75 VAL A CA 1
ATOM 607 C C . VAL A 1 75 ? -1.465 -9.336 5.949 1.00 95.94 75 VAL A C 1
ATOM 609 O O . VAL A 1 75 ? -0.615 -8.449 5.895 1.00 95.94 75 VAL A O 1
ATOM 612 N N . LEU A 1 76 ? -2.340 -9.411 6.954 1.00 96.81 76 LEU A N 1
ATOM 613 C CA . LEU A 1 76 ? -2.346 -8.477 8.081 1.00 96.81 76 LEU A CA 1
ATOM 614 C C . LEU A 1 76 ? -1.122 -8.657 8.982 1.00 96.81 76 LEU A C 1
ATOM 616 O O . LEU A 1 76 ? -0.567 -7.651 9.428 1.00 96.81 76 LEU A O 1
ATOM 620 N N . ASN A 1 77 ? -0.700 -9.902 9.217 1.00 93.88 77 ASN A N 1
ATOM 621 C CA . ASN A 1 77 ? 0.508 -10.198 9.987 1.00 93.88 77 ASN A CA 1
ATOM 622 C C . ASN A 1 77 ? 1.763 -9.804 9.208 1.00 93.88 77 ASN A C 1
ATOM 624 O O . ASN A 1 77 ? 2.590 -9.067 9.726 1.00 93.88 77 ASN A O 1
ATOM 628 N N . GLU A 1 78 ? 1.864 -10.207 7.937 1.00 93.94 78 GLU A N 1
ATOM 629 C CA . GLU A 1 78 ? 3.012 -9.880 7.086 1.00 93.94 78 GLU A CA 1
ATOM 630 C C . GLU A 1 78 ? 3.183 -8.361 6.942 1.00 93.94 78 GLU A C 1
ATOM 632 O O . GLU A 1 78 ? 4.292 -7.839 7.035 1.00 93.94 78 GLU A O 1
ATOM 637 N N . TYR A 1 79 ? 2.082 -7.620 6.777 1.00 94.94 79 TYR A N 1
ATOM 638 C CA . TYR A 1 79 ? 2.124 -6.160 6.748 1.00 94.94 79 TYR A CA 1
ATOM 639 C C . TYR A 1 79 ? 2.661 -5.565 8.057 1.00 94.94 79 TYR A C 1
ATOM 641 O O . TYR A 1 79 ? 3.516 -4.677 8.029 1.00 94.94 79 TYR A O 1
ATOM 649 N N . ALA A 1 80 ? 2.144 -6.035 9.192 1.00 93.19 80 ALA A N 1
ATOM 650 C CA . ALA A 1 80 ? 2.501 -5.522 10.506 1.00 93.19 80 ALA A CA 1
ATOM 651 C C . ALA A 1 80 ? 3.942 -5.908 10.907 1.00 93.19 80 ALA A C 1
ATOM 653 O O . ALA A 1 80 ? 4.653 -5.085 11.476 1.00 93.19 80 ALA A O 1
ATOM 654 N N . ASP A 1 81 ? 4.443 -7.070 10.487 1.00 91.00 81 ASP A N 1
ATOM 655 C CA . ASP A 1 81 ? 5.857 -7.429 10.628 1.00 91.00 81 ASP A CA 1
ATOM 656 C C . ASP A 1 81 ? 6.754 -6.517 9.778 1.00 91.00 81 ASP A C 1
ATOM 658 O O . ASP A 1 81 ? 7.778 -6.007 10.247 1.00 91.00 81 ASP A O 1
ATOM 662 N N . ASN A 1 82 ? 6.362 -6.278 8.523 1.00 90.94 82 ASN A N 1
ATOM 663 C CA . ASN A 1 82 ? 7.176 -5.544 7.557 1.00 90.94 82 ASN A CA 1
ATOM 664 C C . ASN A 1 82 ? 7.287 -4.052 7.874 1.00 90.94 82 ASN A C 1
ATOM 666 O O . ASN A 1 82 ? 8.374 -3.488 7.735 1.00 90.94 82 ASN A O 1
ATOM 670 N N . ILE A 1 83 ? 6.210 -3.417 8.349 1.00 87.88 83 ILE A N 1
ATOM 671 C CA . ILE A 1 83 ? 6.239 -1.995 8.727 1.00 87.88 83 ILE A CA 1
ATOM 672 C C . ILE A 1 83 ? 7.201 -1.737 9.904 1.00 87.88 83 ILE A C 1
ATOM 674 O O . ILE A 1 83 ? 7.759 -0.641 10.028 1.00 87.88 83 ILE A O 1
ATOM 678 N N . LEU A 1 84 ? 7.431 -2.750 10.749 1.00 80.38 84 LEU A N 1
ATOM 679 C CA . LEU A 1 84 ? 8.297 -2.666 11.925 1.00 80.38 84 LEU A CA 1
ATOM 680 C C . LEU A 1 84 ? 9.749 -3.033 11.620 1.00 80.38 84 LEU A C 1
ATOM 682 O O . LEU A 1 84 ? 10.648 -2.402 12.174 1.00 80.38 84 LEU A O 1
ATOM 686 N N . ASN A 1 85 ? 9.985 -4.009 10.737 1.00 77.31 85 ASN A N 1
ATOM 687 C CA . ASN A 1 85 ? 11.267 -4.716 10.709 1.00 77.31 85 ASN A CA 1
ATOM 688 C C . ASN A 1 85 ? 12.063 -4.656 9.399 1.00 77.31 85 ASN A C 1
ATOM 690 O O . ASN A 1 85 ? 13.204 -5.116 9.413 1.00 77.31 85 ASN A O 1
ATOM 694 N N . SER A 1 86 ? 11.536 -4.161 8.270 1.00 68.12 86 SER A N 1
ATOM 695 C CA . SER A 1 86 ? 12.174 -4.490 6.984 1.00 68.12 86 SER A CA 1
ATOM 696 C C . SER A 1 86 ? 12.451 -3.330 6.036 1.00 68.12 86 SER A C 1
ATOM 698 O O . SER A 1 86 ? 11.550 -2.686 5.512 1.00 68.12 86 SER A O 1
ATOM 700 N N . GLU A 1 87 ? 13.736 -3.180 5.703 1.00 65.25 87 GLU A N 1
ATOM 701 C CA . GLU A 1 87 ? 14.224 -2.316 4.627 1.00 65.25 87 GLU A CA 1
ATOM 702 C C . GLU A 1 87 ? 14.031 -2.899 3.212 1.00 65.25 87 GLU A C 1
ATOM 704 O O . GLU A 1 87 ? 14.239 -2.175 2.235 1.00 65.25 87 GLU A O 1
ATOM 709 N N . MET A 1 88 ? 13.683 -4.188 3.079 1.00 68.69 88 MET A N 1
ATOM 710 C CA . MET A 1 88 ? 13.588 -4.891 1.784 1.00 68.69 88 MET A CA 1
ATOM 711 C C . MET A 1 88 ? 12.299 -5.700 1.589 1.00 68.69 88 MET A C 1
ATOM 713 O O . MET A 1 88 ? 12.188 -6.457 0.625 1.00 68.69 88 MET A O 1
ATOM 717 N N . ALA A 1 89 ? 11.320 -5.563 2.479 1.00 85.62 89 ALA A N 1
ATOM 718 C CA . ALA A 1 89 ? 10.064 -6.281 2.344 1.00 85.62 89 ALA A CA 1
ATOM 719 C C . ALA A 1 89 ? 9.243 -5.775 1.157 1.00 85.62 89 ALA A C 1
ATOM 721 O O . ALA A 1 89 ? 9.142 -4.570 0.916 1.00 85.62 89 ALA A O 1
ATOM 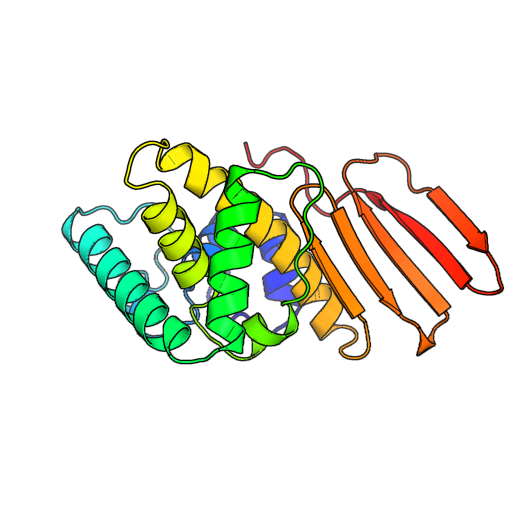722 N N . VAL A 1 90 ? 8.604 -6.716 0.467 1.00 91.56 90 VAL A N 1
ATOM 723 C CA . VAL A 1 90 ? 7.609 -6.458 -0.571 1.00 91.56 90 VAL A CA 1
ATOM 724 C C . VAL A 1 90 ? 6.369 -7.296 -0.295 1.00 91.56 90 VAL A C 1
ATOM 726 O O . VAL A 1 90 ? 6.468 -8.407 0.214 1.00 91.56 90 VAL A O 1
ATOM 729 N N . LEU A 1 91 ? 5.203 -6.764 -0.641 1.00 95.25 91 LEU A N 1
ATOM 730 C CA . LEU A 1 91 ? 3.908 -7.411 -0.483 1.00 95.25 91 LEU A CA 1
ATOM 731 C C . LEU A 1 91 ? 3.298 -7.712 -1.845 1.00 95.25 91 LEU A C 1
ATOM 733 O O . LEU A 1 91 ? 3.359 -6.897 -2.767 1.00 95.25 91 LEU A O 1
ATOM 737 N N . HIS A 1 92 ? 2.657 -8.874 -1.939 1.00 95.62 92 HIS A N 1
ATOM 738 C CA . HIS A 1 92 ? 2.048 -9.407 -3.164 1.00 95.62 92 HIS A CA 1
ATOM 739 C C . HIS A 1 92 ? 0.508 -9.400 -3.108 1.00 95.62 92 HIS A C 1
ATOM 741 O O . HIS A 1 92 ? -0.168 -10.197 -3.759 1.00 95.62 92 HIS A O 1
ATOM 747 N N . ASP A 1 93 ? -0.074 -8.502 -2.312 1.00 95.88 93 ASP A N 1
ATOM 748 C CA . ASP A 1 93 ? -1.510 -8.490 -2.006 1.00 95.88 93 ASP A CA 1
ATOM 749 C C . ASP A 1 93 ? -2.329 -7.441 -2.771 1.00 95.88 93 ASP A C 1
ATOM 751 O O . ASP A 1 93 ? -3.503 -7.233 -2.466 1.00 95.88 93 ASP A O 1
ATOM 755 N N . VAL A 1 94 ? -1.768 -6.834 -3.823 1.00 95.19 94 VAL A N 1
ATOM 756 C CA . VAL A 1 94 ? -2.424 -5.793 -4.644 1.00 95.19 94 VAL A CA 1
ATOM 757 C C . VAL A 1 94 ? -3.843 -6.197 -5.068 1.00 95.19 94 VAL A C 1
ATOM 759 O O . VAL A 1 94 ? -4.778 -5.405 -4.970 1.00 95.19 94 VAL A O 1
ATOM 762 N N . ARG A 1 95 ? -4.038 -7.459 -5.476 1.00 92.56 95 ARG A N 1
ATOM 763 C CA . ARG A 1 95 ? -5.348 -7.981 -5.910 1.00 92.56 95 ARG A CA 1
ATOM 764 C C . ARG A 1 95 ? -6.380 -8.064 -4.783 1.00 92.56 95 ARG A C 1
ATOM 766 O O . ARG A 1 95 ? -7.572 -7.982 -5.060 1.00 92.56 95 ARG A O 1
ATOM 773 N N . LEU A 1 96 ? -5.945 -8.232 -3.535 1.00 94.12 96 LEU A N 1
ATOM 774 C CA . LEU A 1 96 ? -6.843 -8.293 -2.382 1.00 94.12 96 LEU A CA 1
ATOM 775 C C . LEU A 1 96 ? -7.397 -6.905 -2.047 1.00 94.12 96 LEU A C 1
ATOM 777 O O . LEU A 1 96 ? -8.567 -6.795 -1.694 1.00 94.12 96 LEU A O 1
ATOM 781 N N . HIS A 1 97 ? -6.633 -5.831 -2.263 1.00 92.81 97 HIS A N 1
ATOM 782 C CA . HIS A 1 97 ? -7.151 -4.464 -2.084 1.00 92.81 97 HIS A CA 1
ATOM 783 C C . HIS A 1 97 ? -8.273 -4.114 -3.060 1.00 92.81 97 HIS A C 1
ATOM 785 O O . HIS A 1 97 ? -9.150 -3.337 -2.712 1.00 92.81 97 HIS A O 1
ATOM 791 N N . ALA A 1 98 ? -8.303 -4.731 -4.245 1.00 83.19 98 ALA A N 1
ATOM 792 C CA . ALA A 1 98 ? -9.424 -4.578 -5.174 1.00 83.19 98 ALA A CA 1
ATOM 793 C C . ALA A 1 98 ? -10.699 -5.328 -4.727 1.00 83.19 98 ALA A C 1
ATOM 795 O O . ALA A 1 98 ? -11.779 -5.061 -5.247 1.00 83.19 98 ALA A O 1
ATOM 796 N N . GLN A 1 99 ? -10.586 -6.284 -3.798 1.00 88.88 99 GLN A N 1
ATOM 797 C CA . GLN A 1 99 ? -11.687 -7.152 -3.355 1.00 88.88 99 GLN A CA 1
ATOM 798 C C . GLN A 1 99 ? -12.225 -6.772 -1.971 1.00 88.88 99 GLN A C 1
ATOM 800 O O . GLN A 1 99 ? -13.416 -6.935 -1.703 1.00 88.88 99 GLN A O 1
ATOM 805 N N . TYR A 1 100 ? -11.359 -6.265 -1.094 1.00 91.75 100 TYR A N 1
ATOM 806 C CA . TYR A 1 100 ? -11.666 -6.042 0.313 1.00 91.75 100 TYR A CA 1
ATOM 807 C C . TYR A 1 100 ? -11.539 -4.564 0.671 1.00 91.75 100 TYR A C 1
ATOM 809 O O . TYR A 1 100 ? -10.483 -4.080 1.088 1.00 91.75 100 TYR A O 1
ATOM 817 N N . ALA A 1 101 ? -12.662 -3.853 0.556 1.00 87.44 101 ALA A N 1
ATOM 818 C CA . ALA A 1 101 ? -12.772 -2.484 1.043 1.00 87.44 101 ALA A CA 1
ATOM 819 C C . ALA A 1 101 ? -12.394 -2.419 2.535 1.00 87.44 101 ALA A C 1
ATOM 821 O O . ALA A 1 101 ? -12.844 -3.232 3.346 1.00 87.44 101 ALA A O 1
ATOM 822 N N . GLY A 1 102 ? -11.550 -1.454 2.897 1.00 91.00 102 GLY A N 1
ATOM 823 C CA . GLY A 1 102 ? -11.054 -1.288 4.266 1.00 91.00 102 GLY A CA 1
ATOM 824 C C . GLY A 1 102 ? -9.803 -2.104 4.612 1.00 91.00 102 GLY A C 1
ATOM 825 O O . GLY A 1 102 ? -9.321 -1.983 5.738 1.00 91.00 102 GLY A O 1
ATOM 826 N N . LEU A 1 103 ? -9.233 -2.881 3.680 1.00 95.69 103 LEU A N 1
ATOM 827 C CA . LEU A 1 103 ? -7.951 -3.566 3.898 1.00 95.69 103 LEU A CA 1
ATOM 828 C C . LEU A 1 103 ? -6.794 -2.611 4.258 1.00 95.69 103 LEU A C 1
ATOM 830 O O . LEU A 1 103 ? -6.050 -2.951 5.179 1.00 95.69 103 LEU A O 1
ATOM 834 N N . PRO A 1 104 ? -6.656 -1.407 3.659 1.00 95.69 104 PRO A N 1
ATOM 835 C CA . PRO A 1 104 ? -5.674 -0.421 4.120 1.00 95.69 104 PRO A CA 1
ATOM 836 C C . PRO A 1 104 ? -5.840 -0.060 5.606 1.00 95.69 104 PRO A C 1
ATOM 838 O O . PRO A 1 104 ? -4.883 -0.142 6.376 1.00 95.69 104 PRO A O 1
ATOM 841 N N . LEU A 1 105 ? -7.075 0.215 6.040 1.00 95.69 105 LEU A N 1
ATOM 842 C CA . LEU A 1 105 ? -7.377 0.563 7.430 1.00 95.69 105 LEU A CA 1
ATOM 843 C C . LEU A 1 105 ? -7.091 -0.599 8.395 1.00 95.69 105 LEU A C 1
ATOM 845 O O . LEU A 1 105 ? -6.514 -0.397 9.463 1.00 95.69 105 LEU A O 1
ATOM 849 N N . ALA A 1 106 ? -7.471 -1.823 8.021 1.00 97.25 106 ALA A N 1
ATOM 850 C CA . ALA A 1 106 ? -7.214 -3.012 8.832 1.00 97.25 106 ALA A CA 1
ATOM 851 C C . ALA A 1 106 ? -5.710 -3.295 8.976 1.00 97.25 106 ALA A C 1
ATOM 853 O O . ALA A 1 106 ? -5.260 -3.671 10.056 1.00 97.25 106 ALA A O 1
ATOM 854 N N . LYS A 1 107 ? -4.925 -3.066 7.916 1.00 97.06 107 LYS A N 1
ATOM 855 C CA . LYS A 1 107 ? -3.459 -3.158 7.941 1.00 97.06 107 LYS A CA 1
ATOM 856 C C . LYS A 1 107 ? -2.836 -2.157 8.912 1.00 97.06 107 LYS A C 1
ATOM 858 O O . LYS A 1 107 ? -1.988 -2.543 9.714 1.00 97.06 107 LYS A O 1
ATOM 863 N N . TYR A 1 108 ? -3.293 -0.903 8.891 1.00 95.56 108 TYR A N 1
ATOM 864 C CA . TYR A 1 108 ? -2.854 0.106 9.859 1.00 95.56 108 TYR A CA 1
ATOM 865 C C . TYR A 1 108 ? -3.173 -0.316 11.300 1.00 95.56 108 TYR A C 1
ATOM 867 O O . TYR A 1 108 ? -2.306 -0.271 12.171 1.00 95.56 108 TYR A O 1
ATOM 875 N N . TYR A 1 109 ? -4.392 -0.802 11.547 1.00 95.56 109 TYR A N 1
ATOM 876 C CA . TYR A 1 109 ? -4.793 -1.288 12.868 1.00 95.56 109 TYR A CA 1
ATOM 877 C C . TYR A 1 109 ? -3.984 -2.508 13.330 1.00 95.56 109 TYR A C 1
ATOM 879 O O . TYR A 1 109 ? -3.599 -2.573 14.496 1.00 95.56 109 TYR A O 1
ATOM 887 N N . SER A 1 110 ? -3.686 -3.444 12.423 1.00 95.31 110 SER A N 1
ATOM 888 C CA . SER A 1 110 ? -2.834 -4.611 12.696 1.00 95.31 110 SER A CA 1
ATOM 889 C C . SER A 1 110 ? -1.448 -4.182 13.190 1.00 95.31 110 SER A C 1
ATOM 891 O O . SER A 1 110 ? -0.998 -4.624 14.246 1.00 95.31 110 SER A O 1
ATOM 893 N N . ALA A 1 111 ? -0.821 -3.222 12.498 1.00 93.88 111 ALA A N 1
ATOM 894 C CA . ALA A 1 111 ? 0.464 -2.650 12.901 1.00 93.88 111 ALA A CA 1
ATOM 895 C C . ALA A 1 111 ? 0.405 -1.985 14.287 1.00 93.88 111 ALA A C 1
ATOM 897 O O . ALA A 1 111 ? 1.265 -2.223 15.137 1.00 93.88 111 ALA A O 1
ATOM 898 N N . LEU A 1 112 ? -0.640 -1.193 14.554 1.00 92.81 112 LEU A N 1
ATOM 899 C CA . LEU A 1 112 ? -0.850 -0.586 15.872 1.00 92.81 112 LEU A CA 1
ATOM 900 C C . LEU A 1 112 ? -0.998 -1.642 16.976 1.00 92.81 112 LEU A C 1
ATOM 902 O O . LEU A 1 112 ? -0.416 -1.480 18.046 1.00 92.81 112 LEU A O 1
ATOM 906 N N . LYS A 1 113 ? -1.738 -2.727 16.722 1.00 91.88 113 LYS A N 1
ATOM 907 C CA . LYS A 1 113 ? -1.928 -3.820 17.687 1.00 91.88 113 LYS A CA 1
ATOM 908 C C . LYS A 1 113 ? -0.639 -4.569 17.983 1.00 91.88 113 LYS A C 1
ATOM 910 O O . LYS A 1 113 ? -0.375 -4.848 19.147 1.00 91.88 113 LYS A O 1
ATOM 915 N N . GLN A 1 114 ? 0.159 -4.867 16.963 1.00 88.94 114 GLN A N 1
ATOM 916 C CA . GLN A 1 114 ? 1.401 -5.614 17.142 1.00 88.94 114 GLN A CA 1
ATOM 917 C C . GLN A 1 114 ? 2.447 -4.835 17.948 1.00 88.94 114 GLN A C 1
ATOM 919 O O . GLN A 1 114 ? 3.251 -5.433 18.658 1.00 88.94 114 GLN A O 1
ATOM 924 N N . THR A 1 115 ? 2.426 -3.503 17.870 1.00 82.69 115 THR A N 1
ATOM 925 C CA . THR A 1 115 ? 3.369 -2.664 18.624 1.00 82.69 115 THR A CA 1
ATOM 926 C C . THR A 1 115 ? 3.009 -2.472 20.093 1.00 82.69 115 THR A C 1
ATOM 928 O O . THR A 1 115 ? 3.850 -1.970 20.831 1.00 82.69 115 THR A O 1
ATOM 931 N N . ASP A 1 116 ? 1.787 -2.818 20.512 1.00 79.44 116 ASP A N 1
ATOM 932 C CA . ASP A 1 116 ? 1.251 -2.648 21.876 1.00 79.44 116 ASP A CA 1
ATOM 933 C C . ASP A 1 116 ? 1.577 -1.282 22.529 1.00 79.44 116 ASP A C 1
ATOM 935 O O . ASP A 1 116 ? 1.828 -1.162 23.725 1.00 79.44 116 ASP A O 1
ATOM 939 N N . GLY A 1 117 ? 1.625 -0.214 21.720 1.00 72.00 117 GLY A N 1
ATOM 940 C CA . GLY A 1 117 ? 1.944 1.143 22.184 1.00 72.00 117 GLY A CA 1
ATOM 941 C C . GLY A 1 117 ? 3.429 1.425 22.456 1.00 72.00 117 GLY A C 1
ATOM 942 O O . GLY A 1 117 ? 3.760 2.529 22.882 1.00 72.00 117 GLY A O 1
ATOM 943 N N . HIS A 1 118 ? 4.332 0.482 22.180 1.00 74.94 118 HIS A N 1
ATOM 944 C CA . HIS A 1 118 ? 5.783 0.684 22.287 1.00 74.94 118 HIS A CA 1
ATOM 945 C C . HIS A 1 118 ? 6.364 1.568 21.179 1.00 74.94 118 HIS A C 1
ATOM 947 O O . HIS A 1 118 ? 7.473 2.083 21.316 1.00 74.94 118 HIS A O 1
ATOM 953 N N . TRP A 1 119 ? 5.619 1.743 20.089 1.00 80.19 119 TRP A N 1
ATOM 954 C CA . TRP A 1 119 ? 5.992 2.591 18.966 1.00 80.19 119 TRP A CA 1
ATOM 955 C C . TRP A 1 119 ? 5.111 3.832 18.905 1.00 80.19 119 TRP A C 1
ATOM 957 O O . TRP A 1 119 ? 3.913 3.791 19.195 1.00 80.19 119 TRP A O 1
ATOM 967 N N . ASP A 1 120 ? 5.713 4.938 18.479 1.00 84.88 120 ASP A N 1
ATOM 968 C CA . ASP A 1 120 ? 4.986 6.172 18.224 1.00 84.88 120 ASP A CA 1
ATOM 969 C C . ASP A 1 120 ? 3.975 5.977 17.079 1.00 84.88 120 ASP A C 1
ATOM 971 O O . ASP A 1 120 ? 4.314 5.566 15.965 1.00 84.88 120 ASP A O 1
ATOM 975 N N . ARG A 1 121 ? 2.709 6.300 17.363 1.00 87.50 121 ARG A N 1
ATOM 976 C CA . ARG A 1 121 ? 1.598 6.188 16.407 1.00 87.50 121 ARG A CA 1
ATOM 977 C C . ARG A 1 121 ? 1.822 7.051 15.167 1.00 87.50 121 ARG A C 1
ATOM 979 O O . ARG A 1 121 ? 1.376 6.657 14.089 1.00 87.50 121 ARG A O 1
ATOM 986 N N . THR A 1 122 ? 2.505 8.188 15.316 1.00 89.00 122 THR A N 1
ATOM 987 C CA . THR A 1 122 ? 2.836 9.089 14.201 1.00 89.00 122 THR A CA 1
ATOM 988 C C . THR A 1 122 ? 3.797 8.400 13.241 1.00 89.00 122 THR A C 1
ATOM 990 O O . THR A 1 122 ? 3.509 8.309 12.052 1.00 89.00 122 THR A O 1
ATOM 993 N N . THR A 1 123 ? 4.856 7.787 13.771 1.00 89.75 123 THR A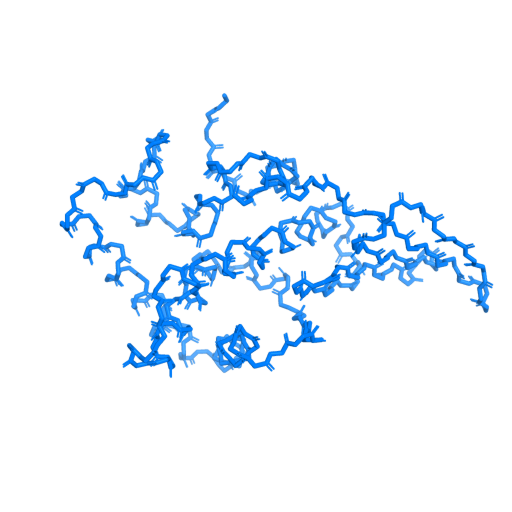 N 1
ATOM 994 C CA . THR A 1 123 ? 5.814 6.994 12.988 1.00 89.75 123 THR A CA 1
ATOM 995 C C . THR A 1 123 ? 5.134 5.851 12.218 1.00 89.75 123 THR A C 1
ATOM 997 O O . THR A 1 123 ? 5.388 5.660 11.028 1.00 89.75 123 THR A O 1
ATOM 1000 N N . ILE A 1 124 ? 4.236 5.092 12.862 1.00 91.75 124 ILE A N 1
ATOM 1001 C CA . ILE A 1 124 ? 3.493 4.008 12.189 1.00 91.75 124 ILE A CA 1
ATOM 1002 C C . ILE A 1 124 ? 2.599 4.579 11.082 1.00 91.75 124 ILE A C 1
ATOM 1004 O O . ILE A 1 124 ? 2.512 3.999 10.001 1.00 91.75 124 ILE A O 1
ATOM 1008 N N . TRP A 1 125 ? 1.942 5.713 11.333 1.00 92.31 125 TRP A N 1
ATOM 1009 C CA . TRP A 1 125 ? 1.083 6.372 10.352 1.00 92.31 125 TRP A CA 1
ATOM 1010 C C . TRP A 1 125 ? 1.862 6.866 9.128 1.00 92.31 125 TRP A C 1
ATOM 1012 O O . TRP A 1 125 ? 1.444 6.625 7.999 1.00 92.31 125 TRP A O 1
ATOM 1022 N N . GLU A 1 126 ? 3.016 7.499 9.326 1.00 91.56 126 GLU A N 1
ATOM 1023 C CA . GLU A 1 126 ? 3.871 7.979 8.235 1.00 91.56 126 GLU A CA 1
ATOM 1024 C C . GLU A 1 126 ? 4.376 6.830 7.360 1.00 91.56 126 GLU A C 1
ATOM 1026 O O . GLU A 1 126 ? 4.237 6.881 6.133 1.00 91.56 126 GLU A O 1
ATOM 1031 N N . LYS A 1 127 ? 4.862 5.746 7.977 1.00 92.00 127 LYS A N 1
ATOM 1032 C CA . LYS A 1 127 ? 5.209 4.523 7.243 1.00 92.00 127 LYS A CA 1
ATOM 1033 C C . LYS A 1 127 ? 3.997 3.966 6.503 1.00 92.00 127 LYS A C 1
ATOM 1035 O O . LYS A 1 127 ? 4.084 3.628 5.325 1.00 92.00 127 LYS A O 1
ATOM 1040 N N . HIS A 1 128 ? 2.839 3.911 7.155 1.00 94.50 128 HIS A N 1
ATOM 1041 C CA . HIS A 1 128 ? 1.619 3.418 6.528 1.00 94.50 128 HIS A CA 1
ATOM 1042 C C . HIS A 1 128 ? 1.230 4.236 5.285 1.00 94.50 128 HIS A C 1
ATOM 1044 O O . HIS A 1 128 ? 0.864 3.650 4.264 1.00 94.50 128 HIS A O 1
ATOM 1050 N N . LEU A 1 129 ? 1.382 5.564 5.325 1.00 93.69 129 LEU A N 1
ATOM 1051 C CA . LEU A 1 129 ? 1.158 6.440 4.172 1.00 93.69 129 LEU A CA 1
ATOM 1052 C C . LEU A 1 129 ? 2.131 6.155 3.022 1.00 93.69 129 LEU A C 1
ATOM 1054 O O . LEU A 1 129 ? 1.684 6.052 1.880 1.00 93.69 129 LEU A O 1
ATOM 1058 N N . GLN A 1 130 ? 3.424 5.969 3.302 1.00 92.06 130 GLN A N 1
ATOM 1059 C CA . GLN A 1 130 ? 4.422 5.617 2.278 1.00 92.06 130 GLN A CA 1
ATOM 1060 C C . GLN A 1 130 ? 4.078 4.287 1.593 1.00 92.06 130 GLN A C 1
ATOM 1062 O O . GLN A 1 130 ? 4.063 4.185 0.365 1.00 92.06 130 GLN A O 1
ATOM 1067 N N . TRP A 1 131 ? 3.702 3.278 2.380 1.00 94.31 131 TRP A N 1
ATOM 1068 C CA . TRP A 1 131 ? 3.261 1.984 1.858 1.00 94.31 131 TRP A CA 1
ATOM 1069 C C . TRP A 1 131 ? 1.961 2.095 1.051 1.00 94.31 131 TRP A C 1
ATOM 1071 O O . TRP A 1 131 ? 1.820 1.438 0.020 1.00 94.31 131 TRP A O 1
ATOM 1081 N N . CYS A 1 132 ? 1.017 2.939 1.475 1.00 95.00 132 CYS A N 1
ATOM 1082 C CA . CYS A 1 132 ? -0.211 3.212 0.723 1.00 95.00 132 CYS A CA 1
ATOM 1083 C C . CYS A 1 132 ? 0.052 3.973 -0.581 1.00 95.00 132 CYS A C 1
ATOM 1085 O O . CYS A 1 132 ? -0.689 3.806 -1.554 1.00 95.00 132 CYS A O 1
ATOM 1087 N N . GLN A 1 133 ? 1.107 4.782 -0.633 1.00 94.25 133 GLN A N 1
ATOM 1088 C CA . GLN A 1 133 ? 1.521 5.470 -1.847 1.00 94.25 133 GLN A CA 1
ATOM 1089 C C . GLN A 1 133 ? 2.104 4.484 -2.864 1.00 94.25 133 GLN A C 1
ATOM 1091 O O . GLN A 1 133 ? 1.677 4.477 -4.021 1.00 94.25 133 GLN A O 1
ATOM 1096 N N . ALA A 1 134 ? 2.985 3.584 -2.416 1.00 95.06 134 ALA A N 1
ATOM 1097 C CA . ALA A 1 134 ? 3.487 2.478 -3.230 1.00 95.06 134 ALA A CA 1
ATOM 1098 C C . ALA A 1 134 ? 2.339 1.575 -3.722 1.00 95.06 134 ALA A C 1
ATOM 1100 O O . ALA A 1 134 ? 2.227 1.315 -4.921 1.00 95.06 134 ALA A O 1
ATOM 1101 N N . LEU A 1 135 ? 1.417 1.197 -2.828 1.00 96.00 135 LEU A N 1
ATOM 1102 C CA . LEU A 1 135 ? 0.208 0.440 -3.173 1.00 96.00 135 LEU A CA 1
ATOM 1103 C C . LEU A 1 135 ? -0.667 1.170 -4.202 1.00 96.00 135 LEU A C 1
ATOM 1105 O O . LEU A 1 135 ? -1.232 0.529 -5.085 1.00 96.00 135 LEU A O 1
ATOM 1109 N N . SER A 1 136 ? -0.781 2.497 -4.121 1.00 95.31 136 SER A N 1
ATOM 1110 C CA . SER A 1 136 ? -1.549 3.276 -5.097 1.00 95.31 136 SER A CA 1
ATOM 1111 C C . SER A 1 136 ? -0.938 3.169 -6.498 1.00 95.31 136 SER A C 1
ATOM 1113 O O . SER A 1 136 ? -1.663 2.933 -7.463 1.00 95.31 136 SER A O 1
ATOM 1115 N N . LEU A 1 137 ? 0.390 3.239 -6.635 1.00 95.75 137 LEU A N 1
ATOM 1116 C CA . LEU A 1 137 ? 1.043 3.003 -7.929 1.00 95.75 137 LEU A CA 1
ATOM 1117 C C . LEU A 1 137 ? 0.801 1.567 -8.423 1.00 95.75 137 LEU A C 1
ATOM 1119 O O . LEU A 1 137 ? 0.492 1.356 -9.597 1.00 95.75 137 LEU A O 1
ATOM 1123 N N . SER A 1 138 ? 0.876 0.585 -7.526 1.00 96.19 138 SER A N 1
ATOM 1124 C CA . SER A 1 138 ? 0.597 -0.813 -7.857 1.00 96.19 138 SER A CA 1
ATOM 1125 C C . SER A 1 138 ? -0.835 -1.043 -8.329 1.00 96.19 138 SER A C 1
ATOM 1127 O O . SER A 1 138 ? -1.046 -1.760 -9.305 1.00 96.19 138 SER A O 1
ATOM 1129 N N . LEU A 1 139 ? -1.821 -0.421 -7.679 1.00 95.38 139 LEU A N 1
ATOM 1130 C CA . LEU A 1 139 ? -3.220 -0.486 -8.094 1.00 95.38 139 LEU A CA 1
ATOM 1131 C C . LEU A 1 139 ? -3.426 0.242 -9.423 1.00 95.38 139 LEU A C 1
ATOM 1133 O O . LEU A 1 139 ? -4.097 -0.293 -10.300 1.00 95.38 139 LEU A O 1
ATOM 1137 N N . TYR A 1 140 ? -2.799 1.400 -9.638 1.00 95.12 140 TYR A N 1
ATOM 1138 C CA . TYR A 1 140 ? -2.832 2.068 -10.940 1.00 95.12 140 TYR A CA 1
ATOM 1139 C C . TYR A 1 140 ? -2.372 1.131 -12.068 1.00 95.12 140 TYR A C 1
ATOM 1141 O O . TYR A 1 140 ? -3.119 0.929 -13.025 1.00 95.12 140 TYR A O 1
ATOM 1149 N N . GLU A 1 141 ? -1.201 0.503 -11.928 1.00 95.19 141 GLU A N 1
ATOM 1150 C CA . GLU A 1 141 ? -0.659 -0.442 -12.917 1.00 95.19 141 GLU A CA 1
ATOM 1151 C C . GLU A 1 141 ? -1.526 -1.702 -13.054 1.00 95.19 141 GLU A C 1
ATOM 1153 O O . GLU A 1 141 ? -1.762 -2.161 -14.173 1.00 95.19 141 GLU A O 1
ATOM 1158 N N . HIS A 1 142 ? -2.080 -2.216 -11.950 1.00 94.56 142 HIS A N 1
ATOM 1159 C CA . HIS A 1 142 ? -3.006 -3.351 -11.973 1.00 94.56 142 HIS A CA 1
ATOM 1160 C C . HIS A 1 142 ? -4.250 -3.058 -12.818 1.00 94.56 142 HIS A C 1
ATOM 1162 O O . HIS A 1 142 ? -4.674 -3.902 -13.603 1.00 94.56 142 HIS A O 1
ATOM 1168 N N . TYR A 1 143 ? -4.825 -1.861 -12.692 1.00 93.06 143 TYR A N 1
ATOM 1169 C CA . TYR A 1 143 ? -5.993 -1.469 -13.481 1.00 93.06 143 TYR A CA 1
ATOM 1170 C C . TYR A 1 143 ? -5.656 -1.184 -14.954 1.00 93.06 143 TYR A C 1
ATOM 1172 O O . TYR A 1 143 ? -6.545 -1.303 -15.796 1.00 93.06 143 TYR A O 1
ATOM 1180 N N . GLN A 1 144 ? -4.409 -0.818 -15.285 1.00 93.12 144 GLN A N 1
ATOM 1181 C CA . GLN A 1 144 ? -3.970 -0.713 -16.685 1.00 93.12 144 GLN A CA 1
ATOM 1182 C C . GLN A 1 144 ? -3.805 -2.095 -17.325 1.00 93.12 144 GLN A C 1
ATOM 1184 O O . GLN A 1 144 ? -4.155 -2.285 -18.489 1.00 93.12 144 GLN A O 1
ATOM 1189 N N . ASP A 1 145 ? -3.268 -3.058 -16.573 1.00 94.19 145 ASP A N 1
ATOM 1190 C CA . ASP A 1 145 ? -3.036 -4.416 -17.055 1.00 94.19 145 ASP A CA 1
ATOM 1191 C C . ASP A 1 145 ? -3.165 -5.457 -15.928 1.00 94.19 145 ASP A C 1
ATOM 1193 O O . ASP A 1 145 ? -2.174 -5.795 -15.263 1.00 94.19 145 ASP A O 1
ATOM 1197 N N . PRO A 1 146 ? -4.369 -6.033 -15.740 1.00 92.56 146 PRO A N 1
ATOM 1198 C CA . PRO A 1 146 ? -4.643 -6.984 -14.660 1.00 92.56 146 PRO A CA 1
ATOM 1199 C C . PRO A 1 146 ? -3.849 -8.296 -14.736 1.00 92.56 146 PRO A C 1
ATOM 1201 O O . PRO A 1 146 ? -3.831 -9.057 -13.765 1.00 92.56 146 PRO A O 1
ATOM 1204 N N . ARG A 1 147 ? -3.207 -8.584 -15.878 1.00 94.62 147 ARG A N 1
ATOM 1205 C CA . ARG A 1 147 ? -2.377 -9.783 -16.086 1.00 94.62 147 ARG A CA 1
ATOM 1206 C C . ARG A 1 147 ? -0.969 -9.632 -15.517 1.00 94.62 147 ARG A C 1
ATOM 1208 O O . ARG A 1 147 ? -0.237 -10.619 -15.494 1.00 94.62 147 ARG A O 1
ATOM 1215 N N . SER A 1 148 ? -0.594 -8.423 -15.110 1.00 95.12 148 SER A N 1
ATOM 1216 C CA . SER A 1 148 ? 0.698 -8.155 -14.484 1.00 95.12 148 SER A CA 1
ATOM 1217 C C . SER A 1 148 ? 0.787 -8.843 -13.118 1.00 95.12 148 SER A C 1
ATOM 1219 O O . SER A 1 148 ? -0.217 -8.956 -12.398 1.00 95.12 148 SER A O 1
ATOM 1221 N N . ASP A 1 149 ? 1.989 -9.284 -12.765 1.00 96.00 149 ASP A N 1
ATOM 1222 C CA . ASP A 1 149 ? 2.346 -9.606 -11.388 1.00 96.00 149 ASP A CA 1
ATOM 1223 C C . ASP A 1 149 ? 2.978 -8.365 -10.756 1.00 96.00 149 ASP A C 1
ATOM 1225 O O . ASP A 1 149 ? 3.855 -7.735 -11.348 1.00 96.00 149 ASP A O 1
ATOM 1229 N N . ILE A 1 150 ? 2.454 -7.939 -9.609 1.00 97.44 150 ILE A N 1
ATOM 1230 C CA . ILE A 1 150 ? 2.808 -6.651 -9.011 1.00 97.44 150 ILE A CA 1
ATOM 1231 C C . ILE A 1 150 ? 3.059 -6.847 -7.528 1.00 97.44 150 ILE A C 1
ATOM 1233 O O . ILE A 1 150 ? 2.183 -7.327 -6.804 1.00 97.44 150 ILE A O 1
ATOM 1237 N N . CYS A 1 151 ? 4.226 -6.399 -7.077 1.00 96.12 151 CYS A N 1
ATOM 1238 C CA . CYS A 1 151 ? 4.541 -6.286 -5.663 1.00 96.12 151 CYS A CA 1
ATOM 1239 C C . CYS A 1 151 ? 5.006 -4.878 -5.308 1.00 96.12 151 CYS A C 1
ATOM 1241 O O . CYS A 1 151 ? 5.439 -4.097 -6.163 1.00 96.12 151 CYS A O 1
ATOM 1243 N N . TYR A 1 152 ? 4.868 -4.541 -4.033 1.00 95.69 152 TYR A N 1
ATOM 1244 C CA . TYR A 1 152 ? 5.182 -3.213 -3.532 1.00 95.69 152 TYR A CA 1
ATOM 1245 C C . TYR A 1 152 ? 5.793 -3.275 -2.145 1.00 95.69 152 TYR A C 1
ATOM 1247 O O . TYR A 1 152 ? 5.408 -4.093 -1.317 1.00 95.69 152 TYR A O 1
ATOM 1255 N N . GLY A 1 153 ? 6.730 -2.382 -1.888 1.00 92.00 153 GLY A N 1
ATOM 1256 C CA . GLY A 1 153 ? 7.343 -2.180 -0.588 1.00 92.00 153 GLY A CA 1
ATOM 1257 C C . GLY A 1 153 ? 7.692 -0.714 -0.394 1.00 92.00 153 GLY A C 1
ATOM 1258 O O . GLY A 1 153 ? 7.405 0.129 -1.245 1.00 92.00 153 GLY A O 1
ATOM 1259 N N . GLU A 1 154 ? 8.358 -0.416 0.715 1.00 86.00 154 GLU A N 1
ATOM 1260 C CA . GLU A 1 154 ? 8.753 0.953 1.066 1.00 86.00 154 GLU A CA 1
ATOM 1261 C C . GLU A 1 154 ? 9.677 1.592 0.014 1.00 86.00 154 GLU A C 1
ATOM 1263 O O . GLU A 1 154 ? 9.552 2.772 -0.307 1.00 86.00 154 GLU A O 1
ATOM 1268 N N . LYS A 1 155 ? 10.598 0.804 -0.556 1.00 88.00 155 LYS A N 1
ATOM 1269 C CA . LYS A 1 155 ? 11.661 1.303 -1.448 1.00 88.00 155 LYS A CA 1
ATOM 1270 C C . LYS A 1 155 ? 11.465 0.962 -2.927 1.00 88.00 155 LYS A C 1
ATOM 1272 O O . LYS A 1 155 ? 12.222 1.471 -3.756 1.00 88.00 155 LYS A O 1
ATOM 1277 N N . ALA A 1 156 ? 10.495 0.109 -3.263 1.00 92.44 156 ALA A N 1
ATOM 1278 C CA . ALA A 1 156 ? 10.283 -0.333 -4.638 1.00 92.44 156 ALA A CA 1
ATOM 1279 C C . ALA A 1 156 ? 8.836 -0.754 -4.934 1.00 92.44 156 ALA A C 1
ATOM 1281 O O . ALA A 1 156 ? 8.167 -1.355 -4.097 1.00 92.44 156 ALA A O 1
ATOM 1282 N N . VAL A 1 157 ? 8.387 -0.493 -6.163 1.00 96.56 157 VAL A N 1
ATOM 1283 C CA . VAL A 1 157 ? 7.216 -1.139 -6.776 1.00 96.56 157 VAL A CA 1
ATOM 1284 C C . VAL A 1 157 ? 7.694 -1.879 -8.015 1.00 96.56 157 VAL A C 1
ATOM 1286 O O . VAL A 1 157 ? 8.272 -1.266 -8.913 1.00 96.56 157 VAL A O 1
ATOM 1289 N N . ILE A 1 158 ? 7.450 -3.186 -8.073 1.00 97.25 158 ILE A N 1
ATOM 1290 C CA . ILE A 1 158 ? 7.844 -4.034 -9.200 1.00 97.25 158 ILE A CA 1
ATOM 1291 C C . ILE A 1 158 ? 6.583 -4.445 -9.949 1.00 97.25 158 ILE A C 1
ATOM 1293 O O . ILE A 1 158 ? 5.631 -4.942 -9.351 1.00 97.25 158 ILE A O 1
ATOM 1297 N N . VAL A 1 159 ? 6.584 -4.224 -11.259 1.00 97.81 159 VAL A N 1
ATOM 1298 C CA . VAL A 1 159 ? 5.493 -4.557 -12.175 1.00 97.81 159 VAL A CA 1
ATOM 1299 C C . VAL A 1 159 ? 6.058 -5.459 -13.256 1.00 97.81 159 VAL A C 1
ATOM 1301 O O . VAL A 1 159 ? 6.720 -4.993 -14.188 1.00 97.81 159 VAL A O 1
ATOM 1304 N N . ASP A 1 160 ? 5.787 -6.750 -13.132 1.00 97.38 160 ASP A N 1
ATOM 1305 C CA . ASP A 1 160 ? 6.186 -7.755 -14.100 1.00 97.38 160 ASP A CA 1
ATOM 1306 C C . ASP A 1 160 ? 5.046 -8.048 -15.086 1.00 97.38 160 ASP A C 1
ATOM 1308 O O . ASP A 1 160 ? 3.922 -8.385 -14.706 1.00 97.38 160 ASP A O 1
ATOM 1312 N N . LYS A 1 161 ? 5.332 -7.904 -16.382 1.00 97.06 161 LYS A N 1
ATOM 1313 C CA . LYS A 1 161 ? 4.400 -8.107 -17.501 1.00 97.06 161 LYS A CA 1
ATOM 1314 C C . LYS A 1 161 ? 4.915 -9.255 -18.379 1.00 97.06 161 LYS A C 1
ATOM 1316 O O . LYS A 1 161 ? 5.387 -9.010 -19.496 1.00 97.06 161 LYS A O 1
ATOM 1321 N N . PRO A 1 162 ? 4.780 -10.521 -17.938 1.00 94.81 162 PRO A N 1
ATOM 1322 C CA . PRO A 1 162 ? 5.353 -11.687 -18.628 1.00 94.81 162 PRO A CA 1
ATOM 1323 C C . PRO A 1 162 ? 4.848 -11.872 -20.053 1.00 94.81 162 PRO A C 1
ATOM 1325 O O . PRO A 1 162 ? 5.594 -12.273 -20.943 1.00 94.81 162 PRO A O 1
ATOM 1328 N N . HIS A 1 163 ? 3.595 -11.508 -20.305 1.00 95.25 163 HIS A N 1
ATOM 1329 C CA . HIS A 1 163 ? 2.977 -11.616 -21.623 1.00 95.25 163 HIS A CA 1
ATOM 1330 C C . 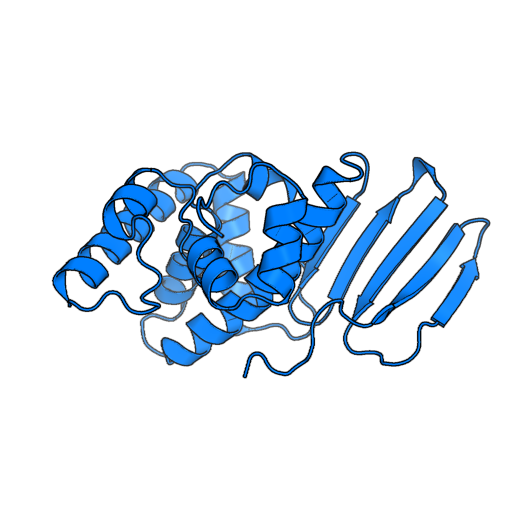HIS A 1 163 ? 3.537 -10.609 -22.648 1.00 95.25 163 HIS A C 1
AT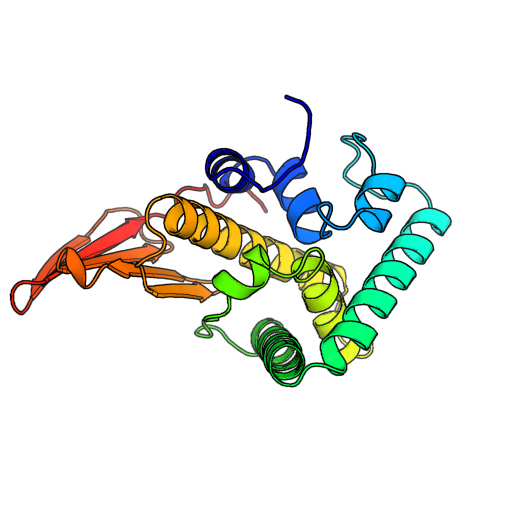OM 1332 O O . HIS A 1 163 ? 3.452 -10.869 -23.845 1.00 95.25 163 HIS A O 1
ATOM 1338 N N . ASN A 1 164 ? 4.146 -9.507 -22.192 1.00 95.00 164 ASN A N 1
ATOM 1339 C CA . ASN A 1 164 ? 4.844 -8.528 -23.037 1.00 95.00 164 ASN A CA 1
ATOM 1340 C C . ASN A 1 164 ? 6.370 -8.598 -22.882 1.00 95.00 164 ASN A C 1
ATOM 1342 O O . ASN A 1 164 ? 7.080 -7.840 -23.537 1.00 95.00 164 ASN A O 1
ATOM 1346 N N . ARG A 1 165 ? 6.867 -9.497 -22.021 1.00 96.31 165 ARG A N 1
ATOM 1347 C CA . ARG A 1 165 ? 8.280 -9.638 -21.655 1.00 96.31 165 ARG A CA 1
ATOM 1348 C C . ARG A 1 165 ? 8.905 -8.333 -21.159 1.00 96.31 165 ARG A C 1
ATOM 1350 O O . ARG A 1 165 ? 9.971 -7.926 -21.613 1.00 96.31 165 ARG A O 1
ATOM 1357 N N . GLN A 1 166 ? 8.199 -7.652 -20.262 1.00 97.62 166 GLN A N 1
ATOM 1358 C CA . GLN A 1 166 ? 8.607 -6.363 -19.707 1.00 97.62 166 GLN A CA 1
ATOM 1359 C C . GLN A 1 166 ? 8.548 -6.404 -18.185 1.00 97.62 166 GLN A C 1
ATOM 1361 O O . GLN A 1 166 ? 7.561 -6.872 -17.629 1.00 97.62 166 GLN A O 1
ATOM 1366 N N . CYS A 1 167 ? 9.565 -5.871 -17.515 1.00 97.31 167 CYS A N 1
ATOM 1367 C CA . CYS A 1 167 ? 9.551 -5.655 -16.072 1.00 97.31 167 CYS A CA 1
ATOM 1368 C C . CYS A 1 167 ? 9.945 -4.212 -15.765 1.00 97.31 167 CYS A C 1
ATOM 1370 O O . CYS A 1 167 ? 10.967 -3.703 -16.241 1.00 97.31 167 CYS A O 1
ATOM 1372 N N . TYR A 1 168 ? 9.111 -3.556 -14.965 1.00 97.06 168 TYR A N 1
ATOM 1373 C CA . TYR A 1 168 ? 9.330 -2.201 -14.487 1.00 97.06 168 TYR A CA 1
ATOM 1374 C C . TYR A 1 168 ? 9.592 -2.232 -12.988 1.00 97.06 168 TYR A C 1
ATOM 1376 O O . TYR A 1 168 ? 8.823 -2.827 -12.239 1.00 97.06 168 TYR A O 1
ATOM 1384 N N . SER A 1 169 ? 10.655 -1.566 -12.550 1.00 96.12 169 SER A N 1
ATOM 1385 C CA . SER A 1 169 ? 10.940 -1.348 -11.132 1.00 96.12 169 SER A CA 1
ATOM 1386 C C . SER A 1 169 ? 10.960 0.148 -10.861 1.00 96.12 169 SER A C 1
ATOM 1388 O O . SER A 1 169 ? 11.826 0.859 -11.368 1.00 96.12 169 SER A O 1
ATOM 1390 N N . TYR A 1 170 ? 9.981 0.641 -10.114 1.00 95.62 170 TYR A N 1
ATOM 1391 C CA . TYR A 1 170 ? 9.914 2.032 -9.681 1.00 95.62 170 TYR A CA 1
ATOM 1392 C C . TYR A 1 170 ? 10.623 2.157 -8.335 1.00 95.62 170 TYR A C 1
ATOM 1394 O O . TYR A 1 170 ? 10.280 1.426 -7.408 1.00 95.62 170 TYR A O 1
ATOM 1402 N N . THR A 1 171 ? 11.624 3.035 -8.238 1.00 93.06 171 THR A N 1
ATOM 1403 C CA . THR A 1 171 ? 12.439 3.226 -7.025 1.00 93.06 171 THR A CA 1
ATOM 1404 C C . THR A 1 171 ? 12.895 4.686 -6.883 1.00 93.06 171 THR A C 1
ATOM 1406 O O . THR A 1 171 ? 12.612 5.533 -7.728 1.00 93.06 171 THR A O 1
ATOM 1409 N N . THR A 1 172 ? 13.700 4.986 -5.861 1.00 90.25 172 THR A N 1
ATOM 1410 C CA . THR A 1 172 ? 14.271 6.324 -5.583 1.00 90.25 172 THR A CA 1
ATOM 1411 C C . THR A 1 172 ? 15.348 6.808 -6.571 1.00 90.25 172 THR A C 1
ATOM 1413 O O . THR A 1 172 ? 16.003 7.825 -6.331 1.00 90.25 172 THR A O 1
ATOM 1416 N N . ILE A 1 173 ? 15.591 6.098 -7.679 1.00 91.06 173 ILE A N 1
ATOM 1417 C CA . ILE A 1 173 ? 16.583 6.539 -8.670 1.00 91.06 173 ILE A CA 1
ATOM 1418 C C . ILE A 1 173 ? 16.116 7.822 -9.363 1.00 91.06 173 ILE A C 1
ATOM 1420 O O . ILE A 1 173 ? 14.924 8.075 -9.467 1.00 91.06 173 ILE A O 1
ATOM 1424 N N . LYS A 1 174 ? 17.051 8.625 -9.882 1.00 88.38 174 LYS A N 1
ATOM 1425 C CA . LYS A 1 174 ? 16.722 9.865 -10.613 1.00 88.38 174 LYS A CA 1
ATOM 1426 C C . LYS A 1 174 ? 16.721 9.684 -12.125 1.00 88.38 174 LYS A C 1
ATOM 1428 O O . LYS A 1 174 ? 15.910 10.278 -12.827 1.00 88.38 174 LYS A O 1
ATOM 1433 N N . THR A 1 175 ? 17.645 8.871 -12.626 1.00 91.75 175 THR A N 1
ATOM 1434 C CA . THR A 1 175 ? 17.833 8.642 -14.057 1.00 91.75 175 THR A CA 1
ATOM 1435 C C . THR A 1 175 ? 17.408 7.220 -14.383 1.00 91.75 175 THR A C 1
ATOM 1437 O O . THR A 1 175 ? 18.011 6.301 -13.830 1.00 91.75 175 THR A O 1
ATOM 1440 N N . PRO A 1 176 ? 16.404 7.020 -15.255 1.00 95.00 176 PRO A N 1
ATOM 1441 C CA . PRO A 1 176 ? 15.985 5.688 -15.659 1.00 95.00 176 PRO A CA 1
ATOM 1442 C C . PRO A 1 176 ? 17.146 4.877 -16.238 1.00 95.00 176 PRO A C 1
ATOM 1444 O O . PRO A 1 176 ? 17.960 5.399 -17.003 1.00 95.00 176 PRO A O 1
ATOM 1447 N N . VAL A 1 177 ? 17.181 3.590 -15.913 1.00 96.44 177 VAL A N 1
ATOM 1448 C CA . VAL A 1 177 ? 18.135 2.625 -16.471 1.00 96.44 177 VAL A CA 1
ATOM 1449 C C . VAL A 1 177 ? 17.331 1.518 -17.123 1.00 96.44 177 VAL A C 1
ATOM 1451 O O . VAL A 1 177 ? 16.331 1.068 -16.572 1.00 96.44 177 VAL A O 1
ATOM 1454 N N . SER A 1 178 ? 17.705 1.100 -18.327 1.00 97.25 178 SER A N 1
ATOM 1455 C CA . SER A 1 178 ? 17.017 0.007 -19.016 1.00 97.25 178 SER A CA 1
ATOM 1456 C C . SER A 1 178 ? 18.011 -0.901 -19.716 1.00 97.25 178 SER A C 1
ATOM 1458 O O . SER A 1 178 ? 19.045 -0.438 -20.200 1.00 97.25 178 SER A O 1
ATOM 1460 N N . PHE A 1 179 ? 17.708 -2.191 -19.742 1.00 96.38 179 PHE A N 1
ATOM 1461 C CA . PHE A 1 179 ? 18.539 -3.207 -20.370 1.00 96.38 179 PHE A CA 1
ATOM 1462 C C . PHE A 1 179 ? 17.686 -4.379 -20.850 1.00 96.38 179 PHE A C 1
ATOM 1464 O O . PHE A 1 179 ? 16.595 -4.631 -20.342 1.00 96.38 179 PHE A O 1
ATOM 1471 N N . GLU A 1 180 ? 18.210 -5.104 -21.832 1.00 97.25 180 GLU A N 1
ATOM 1472 C CA . GLU A 1 180 ? 17.618 -6.340 -22.334 1.00 97.25 180 GLU A CA 1
ATOM 1473 C C . GLU A 1 180 ? 18.355 -7.530 -21.725 1.00 97.25 180 GLU A C 1
ATOM 1475 O O . GLU A 1 180 ? 19.587 -7.586 -21.750 1.00 97.25 180 GLU A O 1
ATOM 1480 N N . LEU A 1 181 ? 17.617 -8.507 -21.208 1.00 94.81 181 LEU A N 1
ATOM 1481 C CA . LEU A 1 181 ? 18.180 -9.770 -20.743 1.00 94.81 181 LEU A CA 1
ATOM 1482 C C . LEU A 1 181 ? 17.228 -10.903 -21.120 1.00 94.81 181 LEU A C 1
ATOM 1484 O O . LEU A 1 181 ? 16.051 -10.866 -20.788 1.00 94.81 181 LEU A O 1
ATOM 1488 N N . ASN A 1 182 ? 17.730 -11.920 -21.825 1.00 92.19 182 ASN A N 1
ATOM 1489 C CA . ASN A 1 182 ? 16.955 -13.103 -22.222 1.00 92.19 182 ASN A CA 1
ATOM 1490 C C . ASN A 1 182 ? 15.629 -12.784 -22.947 1.00 92.19 182 ASN A C 1
ATOM 1492 O O . ASN A 1 182 ? 14.608 -13.416 -22.687 1.00 92.19 182 ASN A O 1
ATOM 1496 N N . GLN A 1 183 ? 15.651 -11.829 -23.888 1.00 93.12 183 GLN A N 1
ATOM 1497 C CA . GLN A 1 183 ? 14.463 -11.355 -24.627 1.00 93.12 183 GLN A CA 1
ATOM 1498 C C . GLN A 1 183 ? 13.414 -10.659 -23.741 1.00 93.12 183 GLN A C 1
ATOM 1500 O O . GLN A 1 183 ? 12.244 -10.583 -24.123 1.00 93.12 183 GLN A O 1
ATOM 1505 N N . TYR A 1 184 ? 13.831 -10.195 -22.566 1.00 97.06 184 TYR A N 1
ATOM 1506 C CA . TYR A 1 184 ? 13.017 -9.490 -21.594 1.00 97.06 184 TYR A CA 1
ATOM 1507 C C . TYR A 1 184 ? 13.569 -8.077 -21.397 1.00 97.06 184 TYR A C 1
ATOM 1509 O O . TYR A 1 184 ? 14.764 -7.900 -21.139 1.00 97.06 184 TYR A O 1
ATOM 1517 N N . HIS A 1 185 ? 12.688 -7.087 -21.492 1.00 97.62 185 HIS A N 1
ATOM 1518 C CA . HIS A 1 185 ? 13.024 -5.685 -21.306 1.00 97.62 185 HIS A CA 1
ATOM 1519 C C . HIS A 1 185 ? 12.868 -5.307 -19.834 1.00 97.62 185 HIS A C 1
ATOM 1521 O O . HIS A 1 185 ? 11.759 -5.328 -19.291 1.00 97.62 185 HIS A O 1
ATOM 1527 N N . TYR A 1 186 ? 13.965 -4.918 -19.195 1.00 97.75 186 TYR A N 1
ATOM 1528 C CA . TYR A 1 186 ? 13.975 -4.436 -17.819 1.00 97.75 186 TYR A CA 1
ATOM 1529 C C . TYR A 1 186 ? 14.176 -2.930 -17.805 1.00 97.75 186 TYR A C 1
ATOM 1531 O O . TYR A 1 186 ? 15.076 -2.406 -18.462 1.00 97.75 186 TYR A O 1
ATOM 1539 N N . SER A 1 187 ? 13.360 -2.228 -17.027 1.00 97.31 187 SER A N 1
ATOM 1540 C CA . SER A 1 187 ? 13.459 -0.780 -16.880 1.00 97.31 187 SER A CA 1
ATOM 1541 C C . SER A 1 187 ? 13.283 -0.390 -15.418 1.00 97.31 187 SER A C 1
ATOM 1543 O O . SER A 1 187 ? 12.204 -0.531 -14.841 1.00 97.31 187 SER A O 1
ATOM 1545 N N . GLN A 1 188 ? 14.356 0.115 -14.816 1.00 96.56 188 GLN A N 1
ATOM 1546 C CA . GLN A 1 188 ? 14.291 0.800 -13.537 1.00 96.56 188 GLN A CA 1
ATOM 1547 C C . GLN A 1 188 ? 13.917 2.261 -13.793 1.00 96.56 188 GLN A C 1
ATOM 1549 O O . GLN A 1 188 ? 14.530 2.938 -14.625 1.00 96.56 188 GLN A O 1
ATOM 1554 N N . ARG A 1 189 ? 12.905 2.753 -13.084 1.00 95.25 189 ARG A N 1
ATOM 1555 C CA . ARG A 1 189 ? 12.315 4.080 -13.264 1.00 95.25 189 ARG A CA 1
ATOM 1556 C C . ARG A 1 189 ? 12.286 4.838 -11.933 1.00 95.25 189 ARG A C 1
ATOM 1558 O O . ARG A 1 189 ? 12.184 4.204 -10.883 1.00 95.25 189 ARG A O 1
ATOM 1565 N N . PRO A 1 190 ? 12.373 6.178 -11.961 1.00 93.44 190 PRO A N 1
ATOM 1566 C CA . PRO A 1 190 ? 12.130 6.988 -10.776 1.00 93.44 190 PRO A CA 1
ATOM 1567 C C . PRO A 1 190 ? 10.702 6.777 -10.267 1.00 93.44 190 PRO A C 1
ATOM 1569 O O . PRO A 1 190 ? 9.801 6.417 -11.035 1.00 93.44 190 PRO A O 1
ATOM 1572 N N . TRP A 1 191 ? 10.484 7.071 -8.989 1.00 90.94 191 TRP A N 1
ATOM 1573 C CA . TRP A 1 191 ? 9.145 7.262 -8.455 1.00 90.94 191 TRP A CA 1
ATOM 1574 C C . TRP A 1 191 ? 8.351 8.269 -9.285 1.00 90.94 191 TRP A C 1
ATOM 1576 O O . TRP A 1 191 ? 8.886 9.240 -9.816 1.00 90.94 191 TRP A O 1
ATOM 1586 N N . GLN A 1 192 ? 7.043 8.039 -9.376 1.00 86.62 192 GLN A N 1
ATOM 1587 C CA . GLN A 1 192 ? 6.116 8.955 -10.048 1.00 86.62 192 GLN A CA 1
ATOM 1588 C C . GLN A 1 192 ? 5.616 10.069 -9.111 1.00 86.62 192 GLN A C 1
ATOM 1590 O O . GLN A 1 192 ? 4.703 10.817 -9.454 1.00 86.62 192 GLN A O 1
ATOM 1595 N N . TRP A 1 193 ? 6.216 10.177 -7.927 1.00 87.56 193 TRP A N 1
ATOM 1596 C CA . TRP A 1 193 ? 5.967 11.213 -6.939 1.00 87.56 193 TRP A CA 1
ATOM 1597 C C . TRP A 1 193 ? 7.282 11.825 -6.472 1.00 87.56 193 TRP A C 1
ATOM 1599 O O . TRP A 1 193 ? 8.345 11.219 -6.588 1.00 87.56 193 TRP A O 1
ATOM 1609 N N . ASN A 1 194 ? 7.197 13.036 -5.932 1.00 67.62 194 ASN A N 1
ATOM 1610 C CA . ASN A 1 194 ? 8.340 13.708 -5.330 1.00 67.62 194 ASN A CA 1
ATOM 1611 C C . ASN A 1 194 ? 8.486 13.277 -3.864 1.00 67.62 194 ASN A C 1
ATOM 1613 O O . ASN A 1 194 ? 7.483 13.053 -3.187 1.00 67.62 194 ASN A O 1
ATOM 1617 N N . ASP A 1 195 ?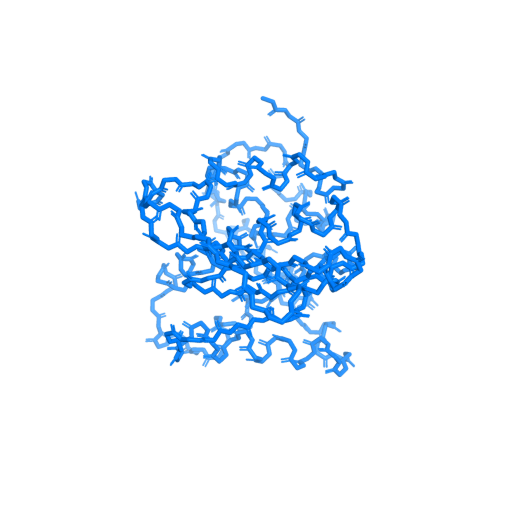 9.716 13.293 -3.342 1.00 59.69 195 ASP A N 1
ATOM 1618 C CA . ASP A 1 195 ? 10.029 13.047 -1.918 1.00 59.69 195 ASP A CA 1
ATOM 1619 C C . ASP A 1 195 ? 9.377 14.071 -0.954 1.00 59.69 195 ASP A C 1
ATOM 1621 O O . ASP A 1 195 ? 9.502 13.980 0.263 1.00 59.69 195 ASP A O 1
ATOM 1625 N N . SER A 1 196 ? 8.658 15.065 -1.479 1.00 44.28 196 SER A N 1
ATOM 1626 C CA . SER A 1 196 ? 8.065 16.197 -0.762 1.00 44.28 196 SER A CA 1
ATOM 1627 C C . SER A 1 196 ? 6.775 15.880 0.012 1.00 44.28 196 SER A C 1
ATOM 1629 O O . SER A 1 196 ? 5.999 16.794 0.277 1.00 44.28 196 SER A O 1
ATOM 1631 N N . LEU A 1 197 ? 6.496 14.614 0.334 1.00 47.56 197 LEU A N 1
ATOM 1632 C CA . LEU A 1 197 ? 5.364 14.252 1.204 1.00 47.56 197 LEU A CA 1
ATOM 1633 C C . LEU A 1 197 ? 5.716 14.187 2.697 1.00 47.56 197 LEU A C 1
ATOM 1635 O O . LEU A 1 197 ? 4.799 13.964 3.498 1.00 47.56 197 LEU A O 1
ATOM 1639 N N . GLY A 1 198 ? 6.987 14.453 3.037 1.00 38.25 198 GLY A N 1
ATOM 1640 C CA . GLY A 1 198 ? 7.435 14.795 4.393 1.00 38.25 198 GLY A CA 1
ATOM 1641 C C . GLY A 1 198 ? 6.677 15.991 4.949 1.00 38.25 198 GLY A C 1
ATOM 1642 O O . GLY A 1 198 ? 6.730 17.066 4.315 1.00 38.25 198 GLY A O 1
#

Sequence (198 aa):
MMILSFNRAQYFHQNLTDKHQLCAFALGIEQPSVYTLIGNQRVMALSSLSEQNRLEAIAEQCYKRFMEEPRLHSVLNEYADNILNSEMAVLHDVRLHAQYAGLPLAKYYSALKQTDGHWDRTTIWEKHLQWCQALSLSLYEHYQDPRSDICYGEKAVIVDKPHNRQCYSYTTIKTPVSFELNQYHYSQRPWQWNDSLG

Organism: NCBI:txid170673

Foldseek 3Di:
DWDQDPPALVLLLVLQADVLSLLCVLLLCNPVQNCVLCPRDSPSDPPDPVSVVSSLVVLVVLLVVLCVPPVSVVVLQLLLCCLPPDPDDKDQCLVVCVVRRCSSSNSLSSNVVVCVPVDDSVSSVVSSSLQSSQSSVQNSVCNVPVQWRWMGDNFWIWTHDVVQLEIEIEGCDDDKDWDDDPNHIYIYHYRPHDPPPD